Protein 5U9N (pdb70)

Organism: Cryptosporidium parvum (strain Iowa II) (NCBI:txid353152)

Solvent-accessible surface area: 14112 Å² total; per-residue (Å²): 107,122,67,80,54,19,40,67,7,0,45,106,0,0,68,58,0,56,152,49,73,16,20,122,41,10,38,88,27,40,61,130,23,131,89,64,68,98,97,43,32,95,120,21,141,115,59,8,132,70,43,17,5,0,50,42,0,45,116,38,7,115,68,92,181,120,53,0,127,37,0,107,46,0,44,116,0,0,69,28,7,0,44,8,12,37,116,35,28,79,99,78,54,76,48,98,98,37,52,49,7,0,94,85,1,32,72,78,0,46,97,10,14,126,162,21,48,0,64,120,28,78,78,125,115,133,69,4,62,98,23,0,37,115,0,0,60,43,0,60,143,37,76,27,96,66,9,40,91,31,83,80,144,41,77,57,44,66,68,79,64,41,104,120,14,77,118,64,26,133,76,56,18,6,0,73,19,0,42,54,22,8,115,116,80,103,107,62,0,118,39,0,105,45,0,43,107,1,0,63,27,7,0,62,23,25,42,70,67,34,70,83,86,97,55,58,49,47,60,13,0,62,44,0,42,81,84,0,42,75,31,10,123,169,21,69,0,64,133,35,42,79,136,78,120

Structure (mmCIF, N/CA/C/O backbone):
data_5U9N
#
_entry.id   5U9N
#
_cell.length_a   62.119
_cell.length_b   186.124
_cell.length_c   195.176
_cell.angle_alpha   90.000
_cell.angle_beta   90.000
_cell.angle_gamma   90.000
#
_symmetry.space_group_name_H-M   'F 2 2 2'
#
loop_
_entity.id
_entity.type
_entity.pdbx_description
1 polymer 'Bromo domain containing protein'
2 non-polymer Bromosporine
3 non-polymer 'SULFATE ION'
4 water water
#
loop_
_atom_site.group_PDB
_atom_site.id
_atom_site.type_symbol
_atom_site.label_atom_id
_atom_site.label_alt_id
_atom_site.label_comp_id
_atom_site.label_asym_id
_atom_site.label_entity_id
_atom_site.label_seq_id
_atom_site.pdbx_PDB_ins_code
_atom_site.Cartn_x
_atom_site.Cartn_y
_atom_site.Cartn_z
_atom_site.occupancy
_atom_site.B_iso_or_equiv
_atom_site.auth_seq_id
_atom_site.auth_comp_id
_atom_site.auth_asym_id
_atom_site.auth_atom_id
_atom_site.pdbx_PDB_model_num
ATOM 1 N N . GLU A 1 4 ? -16.175 234.990 210.491 1.00 94.06 303 GLU A N 1
ATOM 2 C CA . GLU A 1 4 ? -14.819 234.693 210.952 1.00 92.77 303 GLU A CA 1
ATOM 3 C C . GLU A 1 4 ? -14.329 235.750 211.965 1.00 99.64 303 GLU A C 1
ATOM 4 O O . GLU A 1 4 ? -13.806 235.381 213.023 1.00 99.89 303 GLU A O 1
ATOM 6 N N . ALA A 1 5 ? -14.483 237.068 211.625 1.00 97.34 304 ALA A N 1
ATOM 7 C CA . ALA A 1 5 ? -14.021 238.204 212.457 1.00 99.16 304 ALA A CA 1
ATOM 8 C C . ALA A 1 5 ? -12.501 238.089 212.771 1.00 100.99 304 ALA A C 1
ATOM 9 O O . ALA A 1 5 ? -12.060 238.464 213.864 1.00 102.54 304 ALA A O 1
ATOM 11 N N . ASP A 1 6 ? -11.712 237.577 211.788 1.00 93.80 305 ASP A N 1
ATOM 12 C CA . ASP A 1 6 ? -10.264 237.361 211.920 1.00 91.88 305 ASP A CA 1
ATOM 13 C C . ASP A 1 6 ? -9.493 238.315 210.996 1.00 92.64 305 ASP A C 1
ATOM 14 O O . ASP A 1 6 ? -8.598 239.027 211.464 1.00 94.24 305 ASP A O 1
ATOM 19 N N . TYR A 1 7 ? -9.799 238.274 209.667 1.00 83.97 306 TYR A N 1
ATOM 20 C CA . TYR A 1 7 ? -9.157 239.102 208.615 1.00 81.83 306 TYR A CA 1
ATOM 21 C C . TYR A 1 7 ? -7.833 238.459 208.094 1.00 77.97 306 TYR A C 1
ATOM 22 O O . TYR A 1 7 ? -7.496 238.644 206.923 1.00 77.09 306 TYR A O 1
ATOM 24 N N . ASP A 1 8 ? -7.103 237.701 208.940 1.00 68.49 307 ASP A N 1
ATOM 25 C CA . ASP A 1 8 ? -5.841 237.091 208.525 1.00 64.53 307 ASP A CA 1
ATOM 26 C C . ASP A 1 8 ? -6.086 235.733 207.855 1.00 58.36 307 ASP A C 1
ATOM 27 O O . ASP A 1 8 ? -6.699 234.846 208.461 1.00 55.71 307 ASP A O 1
ATOM 32 N N . TRP A 1 9 ? -5.611 235.574 206.599 1.00 49.43 308 TRP A N 1
ATOM 33 C CA . TRP A 1 9 ? -5.787 234.327 205.852 1.00 45.28 308 TRP A CA 1
ATOM 34 C C . TRP A 1 9 ? -4.892 233.208 206.408 1.00 46.53 308 TRP A C 1
ATOM 35 O O . TRP A 1 9 ? -5.228 232.047 206.260 1.00 46.01 308 TRP A O 1
ATOM 46 N N . ARG A 1 10 ? -3.746 233.556 207.008 1.00 42.32 309 ARG A N 1
ATOM 47 C CA . ARG A 1 10 ? -2.837 232.576 207.607 1.00 40.13 309 ARG A CA 1
ATOM 48 C C . ARG A 1 10 ? -3.459 231.931 208.849 1.00 43.22 309 ARG A C 1
ATOM 49 O O . ARG A 1 10 ? -3.255 230.748 209.077 1.00 41.83 309 ARG A O 1
ATOM 57 N N . ASN A 1 11 ? -4.192 232.710 209.664 1.00 42.63 310 ASN A N 1
ATOM 58 C CA . ASN A 1 11 ? -4.894 232.164 210.835 1.00 44.45 310 ASN A CA 1
ATOM 59 C C . ASN A 1 11 ? -6.050 231.271 210.381 1.00 47.31 310 ASN A C 1
ATOM 60 O O . ASN A 1 11 ? -6.334 230.260 211.024 1.00 45.84 310 ASN A O 1
ATOM 65 N N . GLU A 1 12 ? -6.676 231.608 209.232 1.00 45.02 311 GLU A N 1
ATOM 66 C CA . GLU A 1 12 ? -7.734 230.783 208.624 1.00 43.30 311 GLU A CA 1
ATOM 67 C C . GLU A 1 12 ? -7.129 229.431 208.161 1.00 45.91 311 GLU A C 1
ATOM 68 O O . GLU A 1 12 ? -7.771 228.386 208.308 1.00 45.35 311 GLU A O 1
ATOM 74 N N . CYS A 1 13 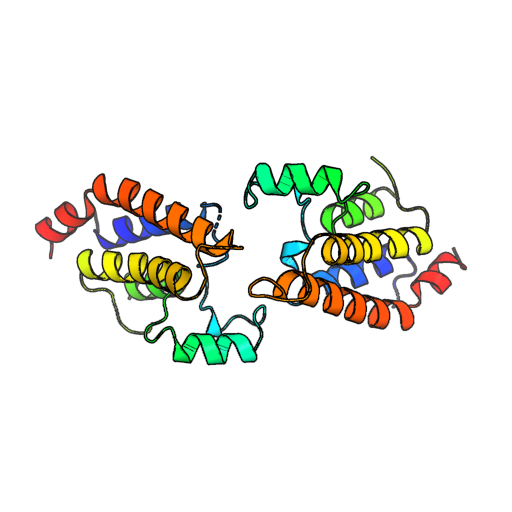? -5.857 229.451 207.701 1.00 41.31 312 CYS A N 1
ATOM 75 C CA . CYS A 1 13 ? -5.120 228.228 207.345 1.00 39.41 312 CYS A CA 1
ATOM 76 C C . CYS A 1 13 ? -4.799 227.424 208.602 1.00 43.77 312 CYS A C 1
ATOM 77 O O . CYS A 1 13 ? -4.915 226.202 208.599 1.00 42.86 312 CYS A O 1
ATOM 80 N N . LEU A 1 14 ? -4.349 228.103 209.660 1.00 41.98 313 LEU A N 1
ATOM 81 C CA . LEU A 1 14 ? -4.016 227.438 210.913 1.00 42.60 313 LEU A CA 1
ATOM 82 C C . LEU A 1 14 ? -5.271 226.823 211.565 1.00 46.57 313 LEU A C 1
ATOM 83 O O . LEU A 1 14 ? -5.208 225.709 212.098 1.00 45.23 313 LEU A O 1
ATOM 88 N N . ARG A 1 15 ? -6.401 227.544 211.522 1.00 45.57 314 ARG A N 1
ATOM 89 C CA . ARG A 1 15 ? -7.688 227.031 212.024 1.00 45.92 314 ARG A CA 1
ATOM 90 C C . ARG A 1 15 ? -8.004 225.683 211.359 1.00 47.87 314 ARG A C 1
ATOM 91 O O . ARG A 1 15 ? -8.314 224.717 212.053 1.00 49.66 314 ARG A O 1
ATOM 99 N N . ILE A 1 16 ? -7.912 225.623 210.019 1.00 40.51 315 ILE A N 1
ATOM 100 C CA . ILE A 1 16 ? -8.221 224.407 209.265 1.00 39.53 315 ILE A CA 1
ATOM 101 C C . ILE A 1 16 ? -7.198 223.295 209.576 1.00 42.50 315 ILE A C 1
ATOM 102 O O . ILE A 1 16 ? -7.589 222.146 209.756 1.00 41.35 315 ILE A O 1
ATOM 107 N N . LEU A 1 17 ? -5.916 223.641 209.658 1.00 40.69 316 LEU A N 1
ATOM 108 C CA . LEU A 1 17 ? -4.858 222.694 210.038 1.00 41.06 316 LEU A CA 1
ATOM 109 C C . LEU A 1 17 ? -5.161 222.073 211.410 1.00 46.61 316 LEU A C 1
ATOM 110 O O . LEU A 1 17 ? -5.051 220.859 211.575 1.00 46.91 316 LEU A O 1
ATOM 115 N N . ASN A 1 18 ? -5.571 222.906 212.380 1.00 43.87 317 ASN A N 1
ATOM 116 C CA . ASN A 1 18 ? -5.927 222.439 213.719 1.00 45.20 317 ASN A CA 1
ATOM 117 C C . ASN A 1 18 ? -7.158 221.526 213.704 1.00 48.49 317 ASN A C 1
ATOM 118 O O . ASN A 1 18 ? -7.276 220.671 214.576 1.00 50.63 317 ASN A O 1
ATOM 123 N N . LEU A 1 19 ? -8.085 221.723 212.756 1.00 43.01 318 LEU A N 1
ATOM 124 C CA . LEU A 1 19 ? -9.245 220.843 212.626 1.00 42.86 318 LEU A CA 1
ATOM 125 C C . LEU A 1 19 ? -8.837 219.479 212.010 1.00 44.70 318 LEU A C 1
ATOM 126 O O . LEU A 1 19 ? -9.391 218.467 212.397 1.00 45.93 318 LEU A O 1
ATOM 131 N N . LEU A 1 20 ? -7.844 219.441 211.107 1.00 40.37 319 LEU A N 1
ATOM 132 C CA . LEU A 1 20 ? -7.347 218.153 210.586 1.00 39.47 319 LEU A CA 1
ATOM 133 C C . LEU A 1 20 ? -6.589 217.359 211.644 1.00 45.50 319 LEU A C 1
ATOM 134 O O . LEU A 1 20 ? -6.439 216.147 211.492 1.00 45.83 319 LEU A O 1
ATOM 139 N N . ARG A 1 21 ? -6.049 218.037 212.682 1.00 44.43 320 ARG A N 1
ATOM 140 C CA . ARG A 1 21 ? -5.355 217.358 213.784 1.00 45.56 320 ARG A CA 1
ATOM 141 C C . ARG A 1 21 ? -6.338 216.572 214.661 1.00 52.07 320 ARG A C 1
ATOM 142 O O . ARG A 1 21 ? -5.919 215.676 215.372 1.00 52.86 320 ARG A O 1
ATOM 150 N N . LYS A 1 22 ? -7.630 216.892 214.605 1.00 50.15 321 LYS A N 1
ATOM 151 C CA . LYS A 1 22 ? -8.634 216.167 215.378 1.00 52.09 321 LYS A CA 1
ATOM 152 C C . LYS A 1 22 ? -9.170 214.936 214.615 1.00 54.76 321 LYS A C 1
ATOM 153 O O . LYS A 1 22 ? -9.994 214.217 215.163 1.00 56.85 321 LYS A O 1
ATOM 158 N N . GLU A 1 23 ? -8.675 214.659 213.388 1.00 49.32 322 GLU A N 1
ATOM 159 C CA . GLU A 1 23 ? -9.168 213.521 212.599 1.00 48.38 322 GLU A CA 1
ATOM 160 C C . GLU A 1 23 ? -8.516 212.221 213.036 1.00 53.92 322 GLU A C 1
ATOM 161 O O . GLU A 1 23 ? -7.510 212.236 213.738 1.00 54.56 322 GLU A O 1
ATOM 167 N N . GLN A 1 24 ? -9.107 211.088 212.623 1.00 50.37 323 GLN A N 1
ATOM 168 C CA . GLN A 1 24 ? -8.626 209.757 212.995 1.00 50.33 323 GLN A CA 1
ATOM 169 C C . GLN A 1 24 ? -7.220 209.489 212.440 1.00 48.54 323 GLN A C 1
ATOM 170 O O . GLN A 1 24 ? -6.974 209.686 211.250 1.00 45.49 323 GLN A O 1
ATOM 176 N N . ASN A 1 25 ? -6.311 209.007 213.322 1.00 43.50 324 ASN A N 1
ATOM 177 C CA . ASN A 1 25 ? -4.923 208.698 213.007 1.00 41.53 324 ASN A CA 1
ATOM 178 C C . ASN A 1 25 ? -4.195 209.959 212.476 1.00 43.07 324 ASN A C 1
ATOM 179 O O . ASN A 1 25 ? -3.280 209.857 211.645 1.00 40.45 324 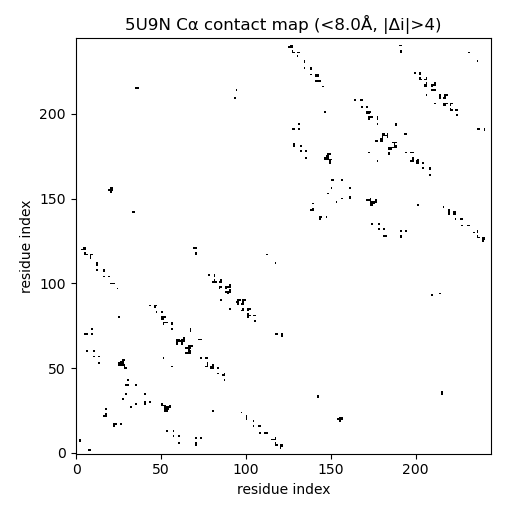ASN A O 1
ATOM 184 N N . SER A 1 26 ? -4.538 211.142 213.047 1.00 41.27 325 SER A N 1
ATOM 185 C CA . SER A 1 26 ? -3.891 212.411 212.684 1.00 41.03 325 SER A CA 1
ATOM 186 C C . SER A 1 26 ? -2.401 212.419 213.087 1.00 45.18 325 SER A C 1
ATOM 187 O O . SER A 1 26 ? -1.616 213.142 212.491 1.00 42.71 325 SER A O 1
ATOM 190 N N . PHE A 1 27 ? -2.028 211.625 214.109 1.00 45.25 326 PHE A N 1
ATOM 191 C CA . PHE A 1 27 ? -0.633 211.513 214.560 1.00 46.45 326 PHE A CA 1
ATOM 192 C C . PHE A 1 27 ? 0.299 211.111 213.391 1.00 48.19 326 PHE A C 1
ATOM 193 O O . PHE A 1 27 ? 1.478 211.461 213.408 1.00 49.08 326 PHE A O 1
ATOM 201 N N . LEU A 1 28 ? -0.233 210.386 212.379 1.00 41.57 327 LEU A N 1
ATOM 202 C CA . LEU A 1 28 ? 0.571 209.943 211.227 1.00 39.27 327 LEU A CA 1
ATOM 203 C C . LEU A 1 28 ? 1.227 211.106 210.504 1.00 41.95 327 LEU A C 1
ATOM 204 O O . LEU A 1 28 ? 2.378 211.006 210.095 1.00 42.37 327 LEU A O 1
ATOM 209 N N . PHE A 1 29 ? 0.505 212.218 210.373 1.00 38.98 328 PHE A N 1
ATOM 210 C CA . PHE A 1 29 ? 0.926 213.351 209.579 1.00 37.82 328 PHE A CA 1
ATOM 211 C C . PHE A 1 29 ? 1.431 214.532 210.401 1.00 44.53 328 PHE A C 1
ATOM 212 O O . PHE A 1 29 ? 1.654 215.611 209.828 1.00 46.27 328 PHE A O 1
ATOM 220 N N . GLU A 1 30 ? 1.643 214.352 211.712 1.00 42.07 329 GLU A N 1
ATOM 221 C CA . GLU A 1 30 ? 2.002 215.460 212.587 1.00 42.34 329 GLU A CA 1
ATOM 222 C C . GLU A 1 30 ? 3.466 215.850 212.446 1.00 46.07 329 GLU A C 1
ATOM 223 O O . GLU A 1 30 ? 3.764 217.021 212.215 1.00 46.03 329 GLU A O 1
ATOM 229 N N . ASN A 1 31 ? 4.370 214.895 212.582 1.00 43.78 330 ASN A N 1
ATOM 230 C CA . ASN A 1 31 ? 5.801 215.182 212.549 1.00 45.69 330 ASN A CA 1
ATOM 231 C C . ASN A 1 31 ? 6.456 214.502 211.356 1.00 50.52 330 ASN A C 1
ATOM 232 O O . ASN A 1 31 ? 5.880 213.567 210.796 1.00 49.39 330 ASN A O 1
ATOM 237 N N . PRO A 1 32 ? 7.681 214.935 210.961 1.00 48.45 331 PRO A N 1
ATOM 238 C CA . PRO A 1 32 ? 8.333 214.313 209.795 1.00 47.76 331 PRO A CA 1
ATOM 239 C C . PRO A 1 32 ? 8.582 212.818 209.963 1.00 52.92 331 PRO A C 1
ATOM 240 O O . PRO A 1 32 ? 9.133 212.387 210.976 1.00 56.04 331 PRO A O 1
ATOM 244 N N . VAL A 1 33 ? 8.198 212.031 208.940 1.00 48.25 332 VAL A N 1
ATOM 245 C CA . VAL A 1 33 ? 8.408 210.577 208.932 1.00 49.19 332 VAL A CA 1
ATOM 246 C C . VAL A 1 33 ? 9.909 210.231 208.930 1.00 51.79 332 VAL A C 1
ATOM 247 O O . VAL A 1 33 ? 10.295 209.233 209.534 1.00 52.48 332 VAL A O 1
ATOM 251 N N . LEU A 1 34 ? 10.744 211.042 208.245 1.00 47.73 333 LEU A N 1
ATOM 252 C CA . LEU A 1 34 ? 12.182 210.798 208.159 1.00 50.16 333 LEU A CA 1
ATOM 253 C C . LEU A 1 34 ? 12.917 211.106 209.500 1.00 58.37 333 LEU A C 1
ATOM 254 O O . LEU A 1 34 ? 14.034 210.633 209.682 1.00 61.10 333 LEU A O 1
ATOM 259 N N . GLU A 1 35 ? 12.290 211.877 210.427 1.00 55.98 334 GLU A N 1
ATOM 260 C CA . GLU A 1 35 ? 12.845 212.132 211.770 1.00 58.94 334 GLU A CA 1
ATOM 261 C C . GLU A 1 35 ? 12.287 211.118 212.794 1.00 65.89 334 GLU A C 1
ATOM 262 O O . GLU A 1 35 ? 12.665 211.166 213.957 1.00 66.70 334 GLU A O 1
ATOM 268 N N . SER A 1 36 ? 11.305 210.293 212.396 1.00 64.69 335 SER A N 1
ATOM 269 C CA . SER A 1 36 ? 10.608 209.410 213.331 1.00 66.28 335 SER A CA 1
ATOM 270 C C . SER A 1 36 ? 11.482 208.242 213.804 1.00 75.24 335 SER A C 1
ATOM 271 O O . SER A 1 36 ? 11.981 207.463 212.988 1.00 74.26 335 SER A O 1
ATOM 274 N N . ASN A 1 37 ? 11.581 208.074 215.135 1.00 76.95 336 ASN A N 1
ATOM 275 C CA . ASN A 1 37 ? 12.288 206.946 215.751 1.00 80.96 336 ASN A CA 1
ATOM 276 C C . ASN A 1 37 ? 11.356 205.711 215.791 1.00 86.98 336 ASN A C 1
ATOM 277 O O . ASN A 1 37 ? 11.820 204.597 216.051 1.00 88.56 336 ASN A O 1
ATOM 282 N N . ASP A 1 38 ? 10.032 205.921 215.559 1.00 83.41 337 ASP A N 1
ATOM 283 C CA . ASP A 1 38 ? 9.038 204.844 215.563 1.00 83.07 337 ASP A CA 1
ATOM 284 C C . ASP A 1 38 ? 9.248 203.911 214.364 1.00 85.70 337 ASP A C 1
ATOM 285 O O . ASP A 1 38 ? 9.266 202.689 214.538 1.00 88.18 337 ASP A O 1
ATOM 290 N N . LEU A 1 39 ? 9.491 204.479 213.176 1.00 78.03 338 LEU A N 1
ATOM 291 C CA . LEU A 1 39 ? 9.735 203.682 211.972 1.00 76.29 338 LEU A CA 1
ATOM 292 C C . LEU A 1 39 ? 11.172 203.134 211.976 1.00 81.95 338 LEU A C 1
ATOM 293 O O . LEU A 1 39 ? 12.036 203.671 212.679 1.00 83.34 338 LEU A O 1
ATOM 298 N N . THR A 1 40 ? 11.430 202.073 211.180 1.00 77.50 339 THR A N 1
ATOM 299 C CA . THR A 1 40 ? 12.782 201.503 211.060 1.00 78.53 339 THR A CA 1
ATOM 300 C C . THR A 1 40 ? 13.534 202.271 209.970 1.00 79.84 339 THR A C 1
ATOM 301 O O . THR A 1 40 ? 12.904 202.968 209.170 1.00 76.47 339 THR A O 1
ATOM 305 N N . GLU A 1 41 ? 14.875 202.163 209.944 1.00 77.92 340 GLU A N 1
ATOM 306 C CA . GLU A 1 41 ? 15.683 202.834 208.915 1.00 77.26 340 GLU A CA 1
ATOM 307 C C . GLU A 1 41 ? 15.402 202.223 207.533 1.00 79.47 340 GLU A C 1
ATOM 308 O O . GLU A 1 41 ? 15.365 202.956 206.550 1.00 77.76 340 GLU A O 1
ATOM 312 N N . GLU A 1 42 ? 15.159 200.884 207.470 1.00 75.96 341 GLU A N 1
ATOM 313 C CA . GLU A 1 42 ? 14.853 200.186 206.210 1.00 74.97 341 GLU A CA 1
ATOM 314 C C . GLU A 1 42 ? 13.673 200.873 205.493 1.00 75.48 341 GLU A C 1
ATOM 315 O O . GLU A 1 42 ? 13.793 201.246 204.322 1.00 74.92 341 GLU A O 1
ATOM 318 N N . THR A 1 43 ? 12.568 201.092 206.227 1.00 68.68 342 THR A N 1
ATOM 319 C CA . THR A 1 43 ? 11.368 201.736 205.697 1.00 65.52 342 THR A CA 1
ATOM 320 C C . THR A 1 43 ? 11.632 203.236 205.380 1.00 65.97 342 THR A C 1
ATOM 321 O O . THR A 1 43 ? 11.111 203.745 204.391 1.00 63.69 342 THR A O 1
ATOM 325 N N . LYS A 1 44 ? 12.428 203.932 206.221 1.00 61.66 343 LYS A N 1
ATOM 326 C CA . LYS A 1 44 ? 12.742 205.351 206.004 1.00 59.46 343 LYS A CA 1
ATOM 327 C C . LYS A 1 44 ? 13.682 205.541 204.798 1.00 61.85 343 LYS A C 1
ATOM 328 O O . LYS A 1 44 ? 13.642 206.589 204.163 1.00 60.72 343 LYS A O 1
ATOM 334 N N . ASN A 1 45 ? 14.510 204.542 204.483 1.00 59.21 344 ASN A N 1
ATOM 335 C CA . ASN A 1 45 ? 15.424 204.617 203.327 1.00 60.43 344 ASN A CA 1
ATOM 336 C C . ASN A 1 45 ? 14.648 204.398 202.012 1.00 61.69 344 ASN A C 1
ATOM 337 O O . ASN A 1 45 ? 14.983 205.001 200.991 1.00 59.15 344 ASN A O 1
ATOM 342 N N . ARG A 1 46 ? 13.612 203.529 202.040 1.00 58.34 345 ARG A N 1
ATOM 343 C CA . ARG A 1 46 ? 12.762 203.320 200.874 1.00 56.43 345 ARG A CA 1
ATOM 344 C C . ARG A 1 46 ? 11.909 204.574 200.658 1.00 53.79 345 ARG A C 1
ATOM 345 O O . ARG A 1 46 ? 11.669 204.949 199.518 1.00 52.92 345 ARG A O 1
ATOM 353 N N . TYR A 1 47 ? 11.522 205.257 201.754 1.00 46.94 346 TYR A N 1
ATOM 354 C CA . TYR A 1 47 ? 10.711 206.481 201.694 1.00 44.87 346 TYR A CA 1
ATOM 355 C C . TYR A 1 47 ? 11.409 207.595 200.909 1.00 49.42 346 TYR A C 1
ATOM 356 O O . TYR A 1 47 ? 10.752 208.288 200.148 1.00 48.10 346 TYR A O 1
ATOM 365 N N . LYS A 1 48 ? 12.713 207.789 201.111 1.00 47.79 347 LYS A N 1
ATOM 366 C CA . LYS A 1 48 ? 13.466 208.831 200.394 1.00 48.71 347 LYS A CA 1
ATOM 367 C C . LYS A 1 48 ? 13.489 208.539 198.892 1.00 53.94 347 LYS A C 1
ATOM 368 O O . LYS A 1 48 ? 13.490 209.467 198.082 1.00 53.79 347 LYS A O 1
ATOM 374 N N . GLU A 1 49 ? 13.544 207.245 198.525 1.00 52.03 348 GLU A N 1
ATOM 375 C CA . GLU A 1 49 ? 13.552 206.812 197.129 1.00 52.90 348 GLU A CA 1
ATOM 376 C C . GLU A 1 49 ? 12.161 207.023 196.485 1.00 55.01 348 GLU A C 1
ATOM 377 O O . GLU A 1 49 ? 12.066 207.491 195.355 1.00 55.68 348 GLU A O 1
ATOM 380 N N . VAL A 1 50 ? 11.094 206.710 197.224 1.00 49.97 349 VAL A N 1
ATOM 381 C CA . VAL A 1 50 ? 9.723 206.785 196.720 1.00 47.47 349 VAL A CA 1
ATOM 382 C C . VAL A 1 50 ? 9.193 208.230 196.765 1.00 47.44 349 VAL A C 1
ATOM 383 O O . VAL A 1 50 ? 8.572 208.673 195.805 1.00 45.24 349 VAL A O 1
ATOM 387 N N . ILE A 1 51 ? 9.442 208.963 197.865 1.00 42.81 350 ILE A N 1
ATOM 388 C CA . ILE A 1 51 ? 8.914 210.320 198.024 1.00 39.82 350 ILE A CA 1
ATOM 389 C C . ILE A 1 51 ? 10.034 211.397 197.911 1.00 45.68 350 ILE A C 1
ATOM 390 O O . ILE A 1 51 ? 10.834 211.544 198.826 1.00 46.81 350 ILE A O 1
ATOM 395 N N . PRO A 1 52 ? 9.994 212.252 196.863 1.00 42.97 351 PRO A N 1
ATOM 396 C CA . PRO A 1 52 ? 11.032 213.287 196.720 1.00 44.08 351 PRO A CA 1
ATOM 397 C C . PRO A 1 52 ? 10.818 214.521 197.621 1.00 47.30 351 PRO A C 1
ATOM 398 O O . PRO A 1 52 ? 11.797 215.194 197.952 1.00 48.21 351 PRO A O 1
ATOM 402 N N . GLU A 1 53 ? 9.547 214.857 197.971 1.00 41.33 352 GLU A N 1
ATOM 403 C CA . GLU A 1 53 ? 9.249 216.025 198.810 1.00 39.05 352 GLU A CA 1
ATOM 404 C C . GLU A 1 53 ? 8.370 215.630 200.010 1.00 40.48 352 GLU A C 1
ATOM 405 O O . GLU A 1 53 ? 7.155 215.631 199.911 1.00 37.05 352 GLU A O 1
ATOM 411 N N . ALA A 1 54 ? 8.985 215.352 201.150 1.00 40.62 353 ALA A N 1
ATOM 412 C CA . ALA A 1 54 ? 8.222 215.030 202.362 1.00 40.96 353 ALA A CA 1
ATOM 413 C C . ALA A 1 54 ? 7.605 216.293 202.975 1.00 48.46 353 ALA A C 1
ATOM 414 O O . ALA A 1 54 ? 8.097 217.392 202.739 1.00 50.67 353 ALA A O 1
ATOM 416 N N . CYS A 1 55 ? 6.507 216.138 203.728 1.00 44.77 354 CYS A N 1
ATOM 417 C CA . CYS A 1 55 ? 5.871 217.266 204.403 1.00 44.98 354 CYS A CA 1
ATOM 418 C C . CYS A 1 55 ? 5.033 216.785 205.611 1.00 46.10 354 CYS A C 1
ATOM 419 O O . CYS A 1 55 ? 4.748 215.587 205.736 1.00 44.93 354 CYS A O 1
ATOM 422 N N . ASP A 1 56 ? 4.624 217.728 206.495 1.00 41.36 355 ASP A N 1
ATOM 423 C CA . ASP A 1 56 ? 3.823 217.387 207.688 1.00 40.59 355 ASP A CA 1
ATOM 424 C C . ASP A 1 56 ? 3.256 218.644 208.334 1.00 41.85 355 ASP A C 1
ATOM 425 O O . ASP A 1 56 ? 3.638 219.747 207.966 1.00 40.69 355 ASP A O 1
ATOM 430 N N . TYR A 1 57 ? 2.323 218.468 209.279 1.00 38.22 356 TYR A N 1
ATOM 431 C CA . TYR A 1 57 ? 1.571 219.574 209.886 1.00 37.89 356 TYR A CA 1
ATOM 432 C C . TYR A 1 57 ? 2.441 220.523 210.655 1.00 43.08 356 TYR A C 1
ATOM 433 O O . TYR A 1 57 ? 2.238 221.729 210.557 1.00 43.75 356 TYR A O 1
ATOM 442 N N . ILE A 1 58 ? 3.352 220.013 211.477 1.00 42.25 357 ILE A N 1
ATOM 443 C CA . ILE A 1 58 ? 4.197 220.895 212.297 1.00 44.05 357 ILE A CA 1
ATOM 444 C C . ILE A 1 58 ? 5.115 221.730 211.380 1.00 45.18 357 ILE A C 1
ATOM 445 O O . ILE A 1 58 ? 5.332 222.909 211.660 1.00 45.34 357 ILE A O 1
ATOM 450 N N . THR A 1 59 ? 5.574 221.143 210.244 1.00 40.51 358 THR A N 1
ATOM 451 C CA . THR A 1 59 ? 6.418 221.854 209.263 1.00 40.54 358 THR A CA 1
ATOM 452 C C . THR A 1 59 ? 5.596 222.954 208.552 1.00 43.56 358 THR A C 1
ATOM 453 O O . THR A 1 59 ? 6.105 224.035 208.337 1.00 44.58 358 THR A O 1
ATOM 457 N N . ILE A 1 60 ? 4.338 222.677 208.218 1.00 39.08 359 ILE A N 1
ATOM 458 C CA . ILE A 1 60 ? 3.459 223.675 207.593 1.00 38.52 359 ILE A CA 1
ATOM 459 C C . ILE A 1 60 ? 3.154 224.789 208.603 1.00 43.55 359 ILE A C 1
ATOM 460 O O . ILE A 1 60 ? 3.219 225.968 208.243 1.00 43.29 359 ILE A O 1
ATOM 465 N N . GLU A 1 61 ? 2.764 224.409 209.853 1.00 41.71 360 GLU A N 1
ATOM 466 C CA . GLU A 1 61 ? 2.480 225.376 210.937 1.00 43.70 360 GLU A CA 1
ATOM 467 C C . GLU A 1 61 ? 3.645 226.335 211.143 1.00 49.74 360 GLU A C 1
ATOM 468 O O . GLU A 1 61 ? 3.429 227.532 211.256 1.00 51.36 360 GLU A O 1
ATOM 474 N N . LYS A 1 62 ? 4.871 225.808 211.223 1.00 47.71 361 LYS A N 1
ATOM 475 C CA . LYS A 1 62 ? 6.064 226.640 211.387 1.00 50.45 361 LYS A CA 1
ATOM 476 C C . LYS A 1 62 ? 6.310 227.538 210.146 1.00 53.70 361 LYS A C 1
ATOM 477 O O . LYS A 1 62 ? 6.795 228.653 210.303 1.00 55.13 361 LYS A O 1
ATOM 482 N N . ARG A 1 63 ? 5.967 227.060 208.924 1.00 48.98 362 ARG A N 1
ATOM 483 C CA . ARG A 1 63 ? 6.090 227.882 207.708 1.00 48.67 362 ARG A CA 1
ATOM 484 C C . ARG A 1 63 ? 5.039 229.038 207.682 1.00 54.35 362 ARG A C 1
ATOM 485 O O . ARG A 1 63 ? 5.311 230.088 207.094 1.00 55.14 362 ARG A O 1
ATOM 493 N N . LEU A 1 64 ? 3.835 228.830 208.282 1.00 50.76 363 LEU A N 1
ATOM 494 C CA . LEU A 1 64 ? 2.803 229.888 208.347 1.00 51.56 363 LEU A CA 1
ATOM 495 C C . LEU A 1 64 ? 3.192 230.994 209.316 1.00 60.08 363 LEU A C 1
ATOM 496 O O . LEU A 1 64 ? 2.789 232.133 209.123 1.00 59.82 363 LEU A O 1
ATOM 501 N N . ASN A 1 65 ? 3.863 230.644 210.421 1.00 62.50 364 ASN A N 1
ATOM 502 C CA . ASN A 1 65 ? 4.228 231.627 211.449 1.00 67.17 364 ASN A CA 1
ATOM 503 C C . ASN A 1 65 ? 5.406 232.534 211.012 1.00 76.61 364 ASN A C 1
ATOM 504 O O . ASN A 1 65 ? 5.634 233.561 211.659 1.00 79.63 364 ASN A O 1
ATOM 509 N N . ASN A 1 66 ? 6.153 232.167 209.934 1.00 74.15 365 ASN A N 1
ATOM 510 C CA . ASN A 1 66 ? 7.268 233.008 209.432 1.00 77.29 365 ASN A CA 1
ATOM 511 C C . ASN A 1 66 ? 6.741 234.384 208.922 1.00 83.23 365 ASN A C 1
ATOM 512 O O . ASN A 1 66 ? 7.422 235.402 209.100 1.00 85.69 365 ASN A O 1
ATOM 517 N N . LYS A 1 67 ? 5.517 234.401 208.306 1.00 78.01 366 LYS A N 1
ATOM 518 C CA . LYS A 1 67 ? 4.862 235.620 207.789 1.00 108.15 366 LYS A CA 1
ATOM 519 C C . LYS A 1 67 ? 5.820 236.454 206.921 1.00 143.37 366 LYS A C 1
ATOM 520 O O . LYS A 1 67 ? 5.380 237.155 206.011 1.00 104.09 366 LYS A O 1
ATOM 522 N N . ASN A 1 90 ? 14.737 228.488 206.661 1.00 90.80 389 ASN A N 1
ATOM 523 C CA . ASN A 1 90 ? 13.367 228.689 207.131 1.00 88.27 389 ASN A CA 1
ATOM 524 C C . ASN A 1 90 ? 12.501 229.342 206.019 1.00 89.29 389 ASN A C 1
ATOM 525 O O . ASN A 1 90 ? 12.569 230.559 205.806 1.00 90.33 389 ASN A O 1
ATOM 530 N N . GLN A 1 91 ? 11.678 228.517 205.329 1.00 81.05 390 GLN A N 1
ATOM 531 C CA . GLN A 1 91 ? 10.817 228.978 204.231 1.00 78.19 390 GLN A CA 1
ATOM 532 C C . GLN A 1 91 ? 9.486 229.533 204.779 1.00 77.14 390 GLN A C 1
ATOM 533 O O . GLN A 1 91 ? 9.161 229.308 205.945 1.00 76.98 390 GLN A O 1
ATOM 539 N N . THR A 1 92 ? 8.734 230.271 203.945 1.00 69.87 391 THR A N 1
ATOM 540 C CA . THR A 1 92 ? 7.448 230.853 204.355 1.00 67.25 391 THR A CA 1
ATOM 541 C C . THR A 1 92 ? 6.395 230.617 203.272 1.00 62.57 391 THR A C 1
ATOM 542 O O . THR A 1 92 ? 6.712 230.658 202.082 1.00 62.94 391 THR A O 1
ATOM 546 N N . ILE A 1 93 ? 5.145 230.371 203.691 1.00 51.80 392 ILE A N 1
ATOM 547 C CA . ILE A 1 93 ? 4.023 230.141 202.775 1.00 47.18 392 ILE A CA 1
ATOM 548 C C . ILE A 1 93 ? 3.513 231.516 202.263 1.00 49.59 392 ILE A C 1
ATOM 549 O O . ILE A 1 93 ? 2.969 232.299 203.043 1.00 49.14 392 ILE A O 1
ATOM 554 N N . GLU A 1 94 ? 3.695 231.793 200.943 1.00 44.04 393 GLU A N 1
ATOM 555 C CA . GLU A 1 94 ? 3.372 233.092 200.352 1.00 43.83 393 GLU A CA 1
ATOM 556 C C . GLU A 1 94 ? 1.889 233.296 200.148 1.00 43.91 393 GLU A C 1
ATOM 557 O O . GLU A 1 94 ? 1.473 234.438 200.021 1.00 42.59 393 GLU A O 1
ATOM 563 N N . ASN A 1 95 ? 1.086 232.213 200.033 1.00 39.71 394 ASN A N 1
ATOM 564 C CA . ASN A 1 95 ? -0.344 232.390 199.741 1.00 39.61 394 ASN A CA 1
ATOM 565 C C . ASN A 1 95 ? -1.169 231.134 200.081 1.00 42.60 394 ASN A C 1
ATOM 566 O O . ASN A 1 95 ? -0.605 230.080 200.346 1.00 43.08 394 ASN A O 1
ATOM 571 N N . PRO A 1 96 ? -2.520 231.220 200.030 1.00 39.05 395 PRO A N 1
ATOM 572 C CA . PRO A 1 96 ? -3.338 230.031 200.317 1.00 37.27 395 PRO A CA 1
ATOM 573 C C . PRO A 1 96 ? -3.142 228.905 199.292 1.00 38.99 395 PRO A C 1
ATOM 574 O O . PRO A 1 96 ? -3.405 227.753 199.592 1.00 37.52 395 PRO A O 1
ATOM 578 N N . HIS A 1 97 ? -2.655 229.240 198.103 1.00 37.54 396 HIS A N 1
ATOM 579 C CA . HIS A 1 97 ? -2.446 228.270 197.023 1.00 36.54 396 HIS A CA 1
ATOM 580 C C . HIS A 1 97 ? -1.270 227.360 197.378 1.00 38.25 396 HIS A C 1
ATOM 581 O O . HIS A 1 97 ? -1.353 226.158 197.174 1.00 36.28 396 HIS A O 1
ATOM 588 N N . GLU A 1 98 ? -0.194 227.925 197.948 1.00 36.08 397 GLU A N 1
ATOM 589 C CA . GLU A 1 98 ? 0.928 227.109 198.415 1.00 35.96 397 GLU A CA 1
ATOM 590 C C . GLU A 1 98 ? 0.507 226.276 199.658 1.00 38.19 397 GLU A C 1
ATOM 591 O O . GLU A 1 98 ? 0.914 225.127 199.783 1.00 35.36 397 GLU A O 1
ATOM 597 N N . PHE A 1 99 ? -0.284 226.862 200.578 1.00 34.74 398 PHE A N 1
ATOM 598 C CA . PHE A 1 99 ? -0.750 226.115 201.737 1.00 33.95 398 PHE A CA 1
ATOM 599 C C . PHE A 1 99 ? -1.555 224.905 201.273 1.00 38.66 398 PHE A C 1
ATOM 600 O O . PHE A 1 99 ? -1.345 223.794 201.786 1.00 39.41 398 PHE A O 1
ATOM 608 N N . GLU A 1 100 ? -2.477 225.109 200.304 1.00 33.28 399 GLU A N 1
ATOM 609 C CA . GLU A 1 100 ? -3.282 224.006 199.764 1.00 31.27 399 GLU A CA 1
ATOM 610 C C . GLU A 1 100 ? -2.374 222.893 199.203 1.00 35.36 399 GLU A C 1
ATOM 611 O O . GLU A 1 100 ? -2.582 221.713 199.486 1.00 33.37 399 GLU A O 1
ATOM 617 N N . ARG A 1 101 ? -1.392 223.271 198.395 1.00 33.08 400 ARG A N 1
ATOM 618 C CA . ARG A 1 101 ? -0.434 222.317 197.834 1.00 31.67 400 ARG A CA 1
ATOM 619 C C . ARG A 1 101 ? 0.267 221.479 198.928 1.00 34.27 400 ARG A C 1
ATOM 620 O O . ARG A 1 101 ? 0.370 220.259 198.805 1.00 32.70 400 ARG A O 1
ATOM 628 N N . LEU A 1 102 ? 0.773 222.145 199.968 1.00 31.83 401 LEU A N 1
ATOM 629 C CA . LEU A 1 102 ? 1.562 221.494 200.999 1.00 31.46 401 LEU A CA 1
ATOM 630 C C . LEU A 1 102 ? 0.711 220.525 201.813 1.00 33.65 401 LEU A C 1
ATOM 631 O O . LEU A 1 102 ? 1.150 219.415 202.091 1.00 31.21 401 LEU A O 1
ATOM 636 N N . VAL A 1 103 ? -0.501 220.919 202.173 1.00 32.84 402 VAL A N 1
ATOM 637 C CA . VAL A 1 103 ? -1.388 220.025 202.926 1.00 32.14 402 VAL A CA 1
ATOM 638 C C . VAL A 1 103 ? -1.736 218.790 202.075 1.00 35.43 402 VAL A C 1
ATOM 639 O O . VAL A 1 103 ? -1.659 217.674 202.579 1.00 36.08 402 VAL A O 1
ATOM 643 N N . LYS A 1 104 ? -2.088 218.983 200.797 1.00 30.15 403 LYS A N 1
ATOM 644 C CA . LYS A 1 104 ? -2.449 217.870 199.926 1.00 28.44 403 LYS A CA 1
ATOM 645 C C . LYS A 1 104 ? -1.249 216.990 199.605 1.00 32.90 403 LY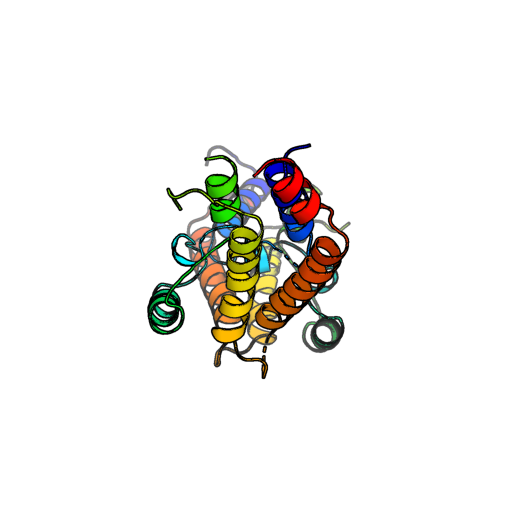S A C 1
ATOM 646 O O . LYS A 1 104 ? -1.421 215.790 199.407 1.00 33.62 403 LYS A O 1
ATOM 652 N N . LEU A 1 105 ? -0.040 217.564 199.611 1.00 30.06 404 LEU A N 1
ATOM 653 C CA . LEU A 1 105 ? 1.220 216.816 199.423 1.00 30.62 404 LEU A CA 1
ATOM 654 C C . LEU A 1 105 ? 1.400 215.738 200.520 1.00 34.24 404 LEU A C 1
ATOM 655 O O . LEU A 1 105 ? 1.907 214.660 200.239 1.00 34.56 404 LEU A O 1
ATOM 660 N N . ILE A 1 106 ? 1.000 216.054 201.758 1.00 31.92 405 ILE A N 1
ATOM 661 C CA . ILE A 1 106 ? 1.046 215.144 202.912 1.00 31.14 405 ILE A CA 1
ATOM 662 C C . ILE A 1 106 ? 0.213 213.896 202.619 1.00 34.72 405 ILE A C 1
ATOM 663 O O . ILE A 1 106 ? 0.645 212.794 202.896 1.00 37.05 405 ILE A O 1
ATOM 668 N N . PHE A 1 107 ? -1.001 214.079 202.133 1.00 30.54 406 PHE A N 1
ATOM 669 C CA . PHE A 1 107 ? -1.919 212.966 201.881 1.00 28.23 406 PHE A CA 1
ATOM 670 C C . PHE A 1 107 ? -1.571 212.180 200.600 1.00 33.37 406 PHE A C 1
ATOM 671 O O . PHE A 1 107 ? -1.755 210.970 200.607 1.00 36.09 406 PHE A O 1
ATOM 679 N N . SER A 1 108 ? -1.025 212.824 199.537 1.00 28.56 407 SER A N 1
ATOM 680 C CA . SER A 1 108 ? -0.659 212.105 198.324 1.00 28.70 407 SER A CA 1
ATOM 681 C C . SER A 1 108 ? 0.616 211.318 198.517 1.00 35.85 407 SER A C 1
ATOM 682 O O . SER A 1 108 ? 0.774 210.263 197.899 1.00 37.55 407 SER A O 1
ATOM 685 N N . ASN A 1 109 ? 1.549 211.818 199.345 1.00 31.77 408 ASN A N 1
ATOM 686 C CA . ASN A 1 109 ? 2.783 211.066 199.630 1.00 32.75 408 ASN A CA 1
ATOM 687 C C . ASN A 1 109 ? 2.427 209.788 200.396 1.00 34.99 408 ASN A C 1
ATOM 688 O O . ASN A 1 109 ? 2.930 208.710 200.089 1.00 34.66 408 ASN A O 1
ATOM 693 N N . CYS A 1 110 ? 1.520 209.911 201.346 1.00 30.23 409 CYS A N 1
ATOM 694 C CA . CYS A 1 110 ? 1.064 208.784 202.132 1.00 30.79 409 CYS A CA 1
ATOM 695 C C . CYS A 1 110 ? 0.320 207.778 201.253 1.00 35.68 409 CYS A C 1
ATOM 696 O O . CYS A 1 110 ? 0.485 206.583 201.428 1.00 36.60 409 CYS A O 1
ATOM 699 N N . MET A 1 111 ? -0.464 208.253 200.311 1.00 32.85 410 MET A N 1
ATOM 700 C CA . MET A 1 111 ? -1.223 207.372 199.429 1.00 32.18 410 MET A CA 1
ATOM 701 C C . MET A 1 111 ? -0.345 206.786 198.309 1.00 36.12 410 MET A C 1
ATOM 702 O O . MET A 1 111 ? -0.699 205.743 197.776 1.00 38.38 410 MET A O 1
ATOM 707 N N . ILE A 1 112 ? 0.818 207.391 197.998 1.00 31.56 411 ILE A N 1
ATOM 708 C CA . ILE A 1 112 ? 1.773 206.786 197.029 1.00 31.50 411 ILE A CA 1
ATOM 709 C C . ILE A 1 112 ? 2.637 205.720 197.737 1.00 36.77 411 ILE A C 1
ATOM 710 O O . ILE A 1 112 ? 2.957 204.693 197.135 1.00 39.16 411 ILE A O 1
ATOM 715 N N . PHE A 1 113 ? 3.056 205.987 198.984 1.00 32.62 412 PHE A N 1
ATOM 716 C CA . PHE A 1 113 ? 3.970 205.114 199.705 1.00 33.71 412 PHE A CA 1
ATOM 717 C C . PHE A 1 113 ? 3.279 203.880 200.306 1.00 40.87 412 PHE A C 1
ATOM 718 O O . PHE A 1 113 ? 3.921 202.830 200.423 1.00 42.27 412 PHE A O 1
ATOM 726 N N . ASN A 1 114 ? 2.020 203.999 200.746 1.00 37.04 413 ASN A N 1
ATOM 727 C CA . ASN A 1 114 ? 1.370 202.888 201.459 1.00 37.67 413 ASN A CA 1
ATOM 728 C C . ASN A 1 114 ? 0.325 202.235 200.590 1.00 44.07 413 ASN A C 1
ATOM 729 O O . ASN A 1 114 ? -0.273 202.901 199.742 1.00 43.38 413 ASN A O 1
ATOM 734 N N . PRO A 1 115 ? 0.116 200.900 200.749 1.00 44.41 414 PRO A N 1
ATOM 735 C CA . PRO A 1 115 ? -0.839 200.198 199.877 1.00 44.06 414 PRO A CA 1
ATOM 736 C C . PRO A 1 115 ? -2.283 200.399 200.325 1.00 45.77 414 PRO A C 1
ATOM 737 O O . PRO A 1 115 ? -2.541 200.639 201.506 1.00 45.17 414 PRO A O 1
ATOM 741 N 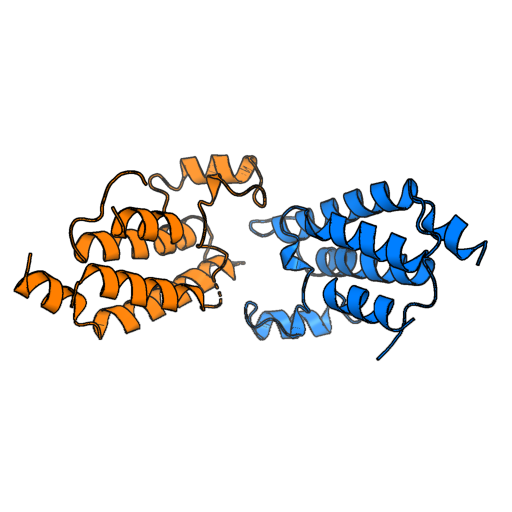N . ASN A 1 116 ? -3.228 200.261 199.388 1.00 41.87 415 ASN A N 1
ATOM 742 C CA . ASN A 1 116 ? -4.651 200.448 199.672 1.00 42.03 415 ASN A CA 1
ATOM 743 C C . ASN A 1 116 ? -5.327 199.092 199.882 1.00 49.00 415 ASN A C 1
ATOM 744 O O . ASN A 1 116 ? -6.553 199.016 199.952 1.00 50.46 415 ASN A O 1
ATOM 749 N N . SER A 1 117 ? -4.525 198.040 200.069 1.00 47.07 416 SER A N 1
ATOM 750 C CA . SER A 1 117 ? -5.014 196.688 200.329 1.00 49.79 416 SER A CA 1
ATOM 751 C C . SER A 1 117 ? -4.123 196.015 201.371 1.00 52.46 416 SER A C 1
ATOM 752 O O . SER A 1 117 ? -2.962 196.383 201.535 1.00 51.04 416 SER A O 1
ATOM 755 N N . GLY A 1 118 ? -4.668 195.041 202.057 1.00 51.48 417 GLY A N 1
ATOM 756 C CA . GLY A 1 118 ? -3.921 194.287 203.054 1.00 52.86 417 GLY A CA 1
ATOM 757 C C . GLY A 1 118 ? -4.190 194.719 204.480 1.00 57.01 417 GLY A C 1
ATOM 758 O O . GLY A 1 118 ? -5.149 195.443 204.754 1.00 55.58 417 GLY A O 1
ATOM 759 N N . GLU A 1 119 ? -3.358 194.245 205.397 1.00 56.32 418 GLU A N 1
ATOM 760 C CA . GLU A 1 119 ? -3.544 194.478 206.827 1.00 57.33 418 GLU A CA 1
ATOM 761 C C . GLU A 1 119 ? -3.249 195.929 207.212 1.00 59.61 418 GLU A C 1
ATOM 762 O O . GLU A 1 119 ? -3.951 196.470 208.060 1.00 59.25 418 GLU A O 1
ATOM 764 N N . CYS A 1 120 ? -2.245 196.575 206.588 1.00 55.26 419 CYS A N 1
ATOM 765 C CA . CYS A 1 120 ? -1.916 197.941 206.979 1.00 55.13 419 CYS A CA 1
ATOM 766 C C . CYS A 1 120 ? -2.474 198.968 205.927 1.00 54.19 419 CYS A C 1
ATOM 767 O O . CYS A 1 120 ? -1.915 200.050 205.770 1.00 53.12 419 CYS A O 1
ATOM 770 N N . LYS A 1 121 ? -3.665 198.676 205.338 1.00 47.52 420 LYS A N 1
ATOM 771 C CA . LYS A 1 121 ? -4.328 199.614 204.416 1.00 45.47 420 LYS A CA 1
ATOM 772 C C . LYS A 1 121 ? -4.972 200.806 205.177 1.00 45.32 420 LYS A C 1
ATOM 773 O O . LYS A 1 121 ? -5.405 201.760 204.549 1.00 42.42 420 LYS A O 1
ATOM 779 N N . TRP A 1 122 ? -5.084 200.714 206.515 1.00 42.63 421 TRP A N 1
ATOM 780 C CA . TRP A 1 122 ? -5.654 201.791 207.335 1.00 41.00 421 TRP A CA 1
ATOM 781 C C . TRP A 1 122 ? -4.800 203.094 207.274 1.00 42.67 421 TRP A C 1
ATOM 782 O O . TRP A 1 122 ? -5.343 204.173 207.494 1.00 42.80 421 TRP A O 1
ATOM 793 N N . ILE A 1 123 ? -3.489 202.996 206.925 1.00 37.72 422 ILE A N 1
ATOM 794 C CA . ILE A 1 123 ? -2.629 204.179 206.787 1.00 35.56 422 ILE A CA 1
ATOM 795 C C . ILE A 1 123 ? -3.082 204.970 205.580 1.00 37.63 422 ILE A C 1
ATOM 796 O O . ILE A 1 123 ? -3.398 206.141 205.710 1.00 38.68 422 ILE A O 1
ATOM 801 N N . TYR A 1 124 ? -3.181 204.312 204.414 1.00 33.31 423 TYR A N 1
ATOM 802 C CA . TYR A 1 124 ? -3.678 204.920 203.171 1.00 30.64 423 TYR A CA 1
ATOM 803 C C . TYR A 1 124 ? -5.084 205.498 203.371 1.00 36.89 423 TYR A C 1
ATOM 804 O O . TYR A 1 124 ? -5.364 206.595 202.904 1.00 36.81 423 TYR A O 1
ATOM 813 N N . ASP A 1 125 ? -5.985 204.717 203.982 1.00 35.79 424 ASP A N 1
ATOM 814 C CA . ASP A 1 125 ? -7.383 205.130 204.209 1.00 36.46 424 ASP A CA 1
ATOM 815 C C . ASP A 1 125 ? -7.477 206.338 205.122 1.00 39.70 424 ASP A C 1
ATOM 816 O O . ASP A 1 125 ? -8.408 207.116 204.989 1.00 38.47 424 ASP A O 1
ATOM 821 N N . SER A 1 126 ? -6.553 206.469 206.083 1.00 38.38 425 SER A N 1
ATOM 822 C CA . SER A 1 126 ? -6.536 207.624 206.997 1.00 37.44 425 SER A CA 1
ATOM 823 C C . SER A 1 126 ? -6.177 208.898 206.223 1.00 38.69 425 SER A C 1
ATOM 824 O O . SER A 1 126 ? -6.778 209.938 206.472 1.00 37.29 425 SER A O 1
ATOM 827 N N . ALA A 1 127 ? -5.176 208.809 205.294 1.00 34.43 426 ALA A N 1
ATOM 828 C CA . ALA A 1 127 ? -4.768 209.933 204.416 1.00 33.00 426 ALA A CA 1
ATOM 829 C C . ALA A 1 127 ? -5.911 210.348 203.532 1.00 37.59 426 ALA A C 1
ATOM 830 O O . ALA A 1 127 ? -6.119 211.544 203.307 1.00 37.80 426 ALA A O 1
ATOM 832 N N . LYS A 1 128 ? -6.627 209.352 202.976 1.00 33.28 427 LYS A N 1
ATOM 833 C CA . LYS A 1 128 ? -7.760 209.590 202.096 1.00 32.97 427 LYS A CA 1
ATOM 834 C C . LYS A 1 128 ? -8.891 210.359 202.815 1.00 37.49 427 LYS A C 1
ATOM 835 O O . LYS A 1 128 ? -9.514 211.209 202.200 1.00 38.02 427 LYS A O 1
ATOM 841 N N . GLN A 1 129 ? -9.147 210.063 204.089 1.00 34.83 428 GLN A N 1
ATOM 842 C CA . GLN A 1 129 ? -10.248 210.696 204.833 1.00 36.68 428 GLN A CA 1
ATOM 843 C C . GLN A 1 129 ? -9.871 212.084 205.312 1.00 40.14 428 GLN A C 1
ATOM 844 O O . GLN A 1 129 ? -10.743 212.933 205.423 1.00 43.35 428 GLN A O 1
ATOM 850 N N . SER A 1 130 ? -8.603 212.319 205.627 1.00 34.63 429 SER A N 1
ATOM 851 C CA . SER A 1 130 ? -8.161 213.663 206.015 1.00 32.54 429 SER A CA 1
ATOM 852 C C . SER A 1 130 ? -8.135 214.576 204.788 1.00 34.58 429 SER A C 1
ATOM 853 O O . SER A 1 130 ? -8.431 215.755 204.914 1.00 35.66 429 SER A O 1
ATOM 856 N N . LEU A 1 131 ? -7.808 214.031 203.605 1.00 30.01 430 LEU A N 1
ATOM 857 C CA . LEU A 1 131 ? -7.880 214.775 202.350 1.00 29.96 430 LEU A CA 1
ATOM 858 C C . LEU A 1 131 ? -9.337 215.149 202.051 1.00 36.43 430 LEU A C 1
ATOM 859 O O . LEU A 1 131 ? -9.610 216.251 201.586 1.00 36.64 430 LEU A O 1
ATOM 864 N N . ASN A 1 132 ? -10.259 214.221 202.293 1.00 34.94 431 ASN A N 1
ATOM 865 C CA . ASN A 1 132 ? -11.677 214.469 202.086 1.00 35.67 431 ASN A CA 1
ATOM 866 C C . ASN A 1 132 ? -12.180 215.521 203.086 1.00 38.36 431 ASN A C 1
ATOM 867 O O . ASN A 1 132 ? -12.898 216.432 202.699 1.00 38.47 431 ASN A O 1
ATOM 872 N N . LYS A 1 133 ? -11.769 215.415 204.358 1.00 34.93 432 LYS A N 1
ATOM 873 C CA . LYS A 1 133 ? -12.103 216.415 205.371 1.00 34.28 432 LYS A CA 1
ATOM 874 C C . LYS A 1 133 ? -11.485 217.769 204.992 1.00 37.01 432 LYS A C 1
ATOM 875 O O . LYS A 1 133 ? -12.131 218.788 205.152 1.00 36.60 432 LYS A O 1
ATOM 881 N N . PHE A 1 134 ? -10.231 217.783 204.510 1.00 3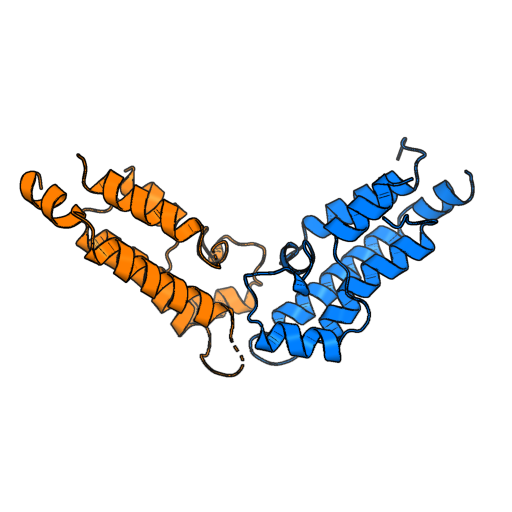4.86 433 PHE A N 1
ATOM 882 C CA . PHE A 1 134 ? -9.584 219.034 204.111 1.00 33.86 433 PHE A CA 1
ATOM 883 C C . PHE A 1 134 ? -10.359 219.720 202.985 1.00 39.76 433 PHE A C 1
ATOM 884 O O . PHE A 1 134 ? -10.570 220.935 203.042 1.00 40.77 433 PHE A O 1
ATOM 892 N N . ASN A 1 135 ? -10.752 218.961 201.953 1.00 36.56 434 ASN A N 1
ATOM 893 C CA . ASN A 1 135 ? -11.491 219.528 200.821 1.00 37.18 434 ASN A CA 1
ATOM 894 C C . ASN A 1 135 ? -12.780 220.150 201.250 1.00 42.12 434 ASN A C 1
ATOM 895 O O . ASN A 1 135 ? -13.148 221.187 200.726 1.00 43.30 434 ASN A O 1
ATOM 900 N N . ASN A 1 136 ? -13.481 219.526 202.182 1.00 39.49 435 ASN A N 1
ATOM 901 C CA . ASN A 1 136 ? -14.751 220.048 202.660 1.00 39.92 435 ASN A CA 1
ATOM 902 C C . ASN A 1 136 ? -14.564 221.345 203.471 1.00 42.02 435 ASN A C 1
ATOM 903 O O . ASN A 1 136 ? -15.382 222.252 203.348 1.00 43.30 435 ASN A O 1
ATOM 908 N N . LEU A 1 137 ? -13.505 221.430 204.293 1.00 36.07 436 LEU A N 1
ATOM 909 C CA . LEU A 1 137 ? -13.210 222.642 205.057 1.00 36.47 436 LEU A CA 1
ATOM 910 C C . LEU A 1 137 ? -12.740 223.749 204.125 1.00 41.38 436 LEU A C 1
ATOM 911 O O . LEU A 1 137 ? -13.195 224.891 204.227 1.00 42.90 436 LEU A O 1
ATOM 916 N N . TRP A 1 138 ? -11.816 223.415 203.235 1.00 36.66 437 TRP A N 1
ATOM 917 C CA . TRP A 1 138 ? -11.235 224.364 202.284 1.00 35.72 437 TRP A CA 1
ATOM 918 C C . TRP A 1 138 ? -12.287 224.962 201.341 1.00 40.47 437 TRP A C 1
ATOM 919 O O . TRP A 1 138 ? -12.293 226.167 201.120 1.00 41.82 437 TRP A O 1
ATOM 930 N N . ASN A 1 139 ? -13.169 224.126 200.790 1.00 37.62 438 ASN A N 1
ATOM 931 C CA . ASN A 1 139 ? -14.197 224.574 199.840 1.00 38.84 438 ASN A CA 1
ATOM 932 C C . ASN A 1 139 ? -15.229 225.540 200.458 1.00 41.59 438 ASN A C 1
ATOM 933 O O . ASN A 1 139 ? -15.836 226.288 199.709 1.00 41.07 438 ASN A O 1
ATOM 938 N N . LYS A 1 140 ? -15.467 225.484 201.796 1.00 37.46 439 LYS A N 1
ATOM 939 C CA . LYS A 1 140 ? -16.450 226.350 202.450 1.00 38.62 439 LYS A CA 1
ATOM 940 C C . LYS A 1 140 ? -15.744 227.519 203.217 1.00 41.81 439 LYS A C 1
ATOM 941 O O . LYS A 1 140 ? -16.434 228.322 203.849 1.00 42.80 439 LYS A O 1
ATOM 947 N N . SER A 1 141 ? -14.396 227.693 203.014 1.00 36.05 440 SER A N 1
ATOM 948 C CA . SER A 1 141 ? -13.573 228.717 203.681 1.00 35.28 440 SER A CA 1
ATOM 949 C C . SER A 1 141 ? -13.449 230.038 202.862 1.00 39.06 440 SER A C 1
ATOM 950 O O . SER A 1 141 ? -13.353 229.998 201.641 1.00 37.64 440 SER A O 1
ATOM 953 N N . ASN A 1 142 ? -13.290 231.194 203.580 1.00 36.92 441 ASN A N 1
ATOM 954 C CA . ASN A 1 142 ? -13.080 232.532 202.970 1.00 36.73 441 ASN A CA 1
ATOM 955 C C . ASN A 1 142 ? -11.568 232.883 202.840 1.00 38.58 441 ASN A C 1
ATOM 956 O O . ASN A 1 142 ? -11.228 234.038 202.612 1.00 35.74 441 ASN A O 1
ATOM 961 N N . VAL A 1 143 ? -10.686 231.889 203.022 1.00 36.15 442 VAL A N 1
ATOM 962 C CA . VAL A 1 143 ? -9.224 232.049 203.011 1.00 36.19 442 VAL A CA 1
ATOM 963 C C . VAL A 1 143 ? -8.719 232.829 201.748 1.00 41.70 442 VAL A C 1
ATOM 964 O O . VAL A 1 143 ? -7.837 233.682 201.885 1.00 42.71 442 VAL A O 1
ATOM 968 N N . PHE A 1 144 ? -9.293 232.550 200.545 1.00 37.31 443 PHE A N 1
ATOM 969 C CA . PHE A 1 144 ? -8.943 233.260 199.305 1.00 36.41 443 PHE A CA 1
ATOM 970 C C . PHE A 1 144 ? -9.547 234.652 199.283 1.00 39.88 443 PHE A C 1
ATOM 971 O O . PHE A 1 144 ? -8.920 235.573 198.797 1.00 40.49 443 PHE A O 1
ATOM 979 N N . LEU A 1 145 ? -10.767 234.815 199.796 1.00 37.93 444 LEU A N 1
ATOM 980 C CA . LEU A 1 145 ? -11.388 236.148 199.873 1.00 39.25 444 LEU A CA 1
ATOM 981 C C . LEU A 1 145 ? -10.636 237.037 200.875 1.00 44.04 444 LEU A C 1
ATOM 982 O O . LEU A 1 145 ? -10.608 238.256 200.701 1.00 47.14 444 LEU A O 1
ATOM 987 N N . LEU A 1 146 ? -10.026 236.435 201.914 1.00 39.33 445 LEU A N 1
ATOM 988 C CA . LEU A 1 146 ? -9.191 237.171 202.864 1.00 40.88 445 LEU A CA 1
ATOM 989 C C . LEU A 1 146 ? -7.861 237.548 202.201 1.00 47.41 445 LEU A C 1
ATOM 990 O O . LEU A 1 146 ? -7.463 238.696 202.269 1.00 49.97 445 LEU A O 1
ATOM 995 N N . TYR A 1 147 ? -7.223 236.603 201.500 1.00 43.77 446 TYR A N 1
ATOM 996 C CA . TYR A 1 147 ? -5.985 236.862 200.767 1.00 44.56 446 TYR A CA 1
ATOM 997 C C . TYR A 1 147 ? -6.176 237.891 199.630 1.00 53.36 446 TYR A C 1
ATOM 998 O O . TYR A 1 147 ? -5.350 238.791 199.481 1.00 53.89 446 TYR A O 1
ATOM 1007 N N . SER A 1 148 ? -7.216 237.712 198.790 1.00 52.39 447 SER A N 1
ATOM 1008 C CA . SER A 1 148 ? -7.465 238.610 197.651 1.00 55.38 447 SER A CA 1
ATOM 1009 C C . SER A 1 148 ? -7.668 240.071 198.124 1.00 65.00 447 SER A C 1
ATOM 1010 O O . SER A 1 148 ? -7.159 241.000 197.497 1.00 66.01 447 SER A O 1
ATOM 1012 N N . ASN A 1 149 ? -8.342 240.251 199.265 1.00 64.64 448 ASN A N 1
ATOM 1013 C CA . ASN A 1 149 ? -8.580 241.566 199.844 1.00 68.38 448 ASN A CA 1
ATOM 1014 C C . ASN A 1 149 ? -7.576 241.822 201.000 1.00 75.09 448 ASN A C 1
ATOM 1015 O O . ASN A 1 149 ? -7.981 242.009 202.151 1.00 76.49 448 ASN A O 1
ATOM 1020 N N . SER A 1 150 ? -6.256 241.808 200.674 1.00 71.11 449 SER A N 1
ATOM 1021 C CA . SER A 1 150 ? -5.178 242.072 201.640 1.00 89.15 449 SER A CA 1
ATOM 1022 C C . SER A 1 150 ? -4.040 242.857 200.965 1.00 132.17 449 SER A C 1
ATOM 1023 O O . SER A 1 150 ? -3.700 242.590 199.811 1.00 96.83 449 SER A O 1
ATOM 1026 N N . TYR B 1 7 ? 9.563 201.131 248.817 1.00 93.09 306 TYR B N 1
ATOM 1027 C CA . TYR B 1 7 ? 8.973 200.469 249.977 1.00 93.43 306 TYR B CA 1
ATOM 1028 C C . TYR B 1 7 ? 7.815 199.545 249.549 1.00 90.88 306 TYR B C 1
ATOM 1029 O O . TYR B 1 7 ? 7.873 198.334 249.782 1.00 87.14 306 TYR B O 1
ATOM 1031 N N . ASP B 1 8 ? 6.781 200.110 248.902 1.00 85.38 307 ASP B N 1
ATOM 1032 C CA . ASP B 1 8 ? 5.626 199.336 248.455 1.00 78.32 307 ASP B CA 1
ATOM 1033 C C . ASP B 1 8 ? 5.961 198.680 247.130 1.00 71.08 307 ASP B C 1
ATOM 1034 O O . ASP B 1 8 ? 6.614 199.294 246.289 1.00 71.08 307 ASP B O 1
ATOM 1039 N N . TRP B 1 9 ? 5.530 197.430 246.945 1.00 59.37 308 TRP B N 1
ATOM 1040 C CA . TRP B 1 9 ? 5.754 196.699 245.688 1.00 52.07 308 TRP B CA 1
ATOM 1041 C C . TRP B 1 9 ? 4.921 197.289 244.540 1.00 54.82 308 TRP B C 1
ATOM 1042 O O . TRP B 1 9 ? 5.340 197.203 243.385 1.00 51.03 308 TRP B O 1
ATOM 1053 N N . ARG B 1 10 ? 3.739 197.889 244.858 1.00 54.68 309 ARG B N 1
ATOM 1054 C CA . ARG B 1 10 ? 2.861 198.507 243.859 1.00 54.72 309 ARG B CA 1
ATOM 1055 C C . ARG B 1 10 ? 3.511 199.738 243.231 1.00 64.98 309 ARG B C 1
ATOM 1056 O O . ARG B 1 10 ? 3.397 199.925 242.022 1.00 64.29 309 ARG B O 1
ATOM 1064 N N . ASN B 1 11 ? 4.212 200.571 244.040 1.00 68.05 310 ASN B N 1
ATOM 1065 C CA . ASN B 1 11 ? 4.951 201.739 243.515 1.00 73.19 310 ASN B CA 1
ATOM 1066 C C . ASN B 1 11 ? 6.089 201.272 242.604 1.00 74.42 310 ASN B C 1
ATOM 1067 O O . ASN B 1 11 ? 6.441 201.972 241.658 1.00 77.20 310 ASN B O 1
ATOM 1072 N N . GLU B 1 12 ? 6.670 200.099 242.898 1.00 66.57 311 GLU B N 1
ATOM 1073 C CA . GLU B 1 12 ? 7.724 199.511 242.065 1.00 63.78 311 GLU B CA 1
ATOM 1074 C C . GLU B 1 12 ? 7.128 199.025 240.715 1.00 64.99 311 GLU B C 1
ATOM 1075 O O . GLU B 1 12 ? 7.777 199.148 239.682 1.00 65.42 311 GLU B O 1
ATOM 1081 N N . CYS B 1 13 ? 5.877 198.539 240.724 1.00 59.61 312 CYS B N 1
ATOM 1082 C CA . CYS B 1 13 ? 5.176 198.162 239.489 1.00 57.03 312 CYS B CA 1
ATOM 1083 C C . CYS B 1 13 ? 4.842 199.418 238.674 1.00 64.75 312 CYS B C 1
ATOM 1084 O O . CYS B 1 13 ? 4.895 199.386 237.444 1.00 64.18 312 CYS B O 1
ATOM 1087 N N . LEU B 1 14 ? 4.447 200.510 239.365 1.00 65.18 313 LEU B N 1
ATOM 1088 C CA . LEU B 1 14 ? 4.099 201.773 238.716 1.00 70.04 313 LEU B CA 1
ATOM 1089 C C . LEU B 1 14 ? 5.333 202.422 238.099 1.00 77.47 313 LEU B C 1
ATOM 1090 O O . LEU B 1 14 ? 5.264 202.925 236.982 1.00 79.89 313 LEU B O 1
ATOM 1095 N N . ARG B 1 15 ? 6.463 202.403 238.812 1.00 75.77 314 ARG B N 1
ATOM 1096 C CA . ARG B 1 15 ? 7.729 202.941 238.292 1.00 78.27 314 ARG B CA 1
ATOM 1097 C C . ARG B 1 15 ? 8.102 202.242 236.971 1.00 79.92 314 ARG B C 1
ATOM 1098 O O . ARG B 1 15 ? 8.475 202.909 236.003 1.00 83.91 314 ARG B O 1
ATOM 1106 N N . ILE B 1 16 ? 7.977 200.898 236.933 1.00 70.46 315 ILE B N 1
ATOM 1107 C CA . ILE B 1 16 ? 8.307 200.114 235.740 1.00 67.91 315 ILE B CA 1
ATOM 1108 C C . ILE B 1 16 ? 7.270 200.381 234.621 1.00 76.68 315 ILE B C 1
ATOM 1109 O O . ILE B 1 16 ? 7.648 200.408 233.449 1.00 79.45 315 ILE B O 1
ATOM 1114 N N . LEU B 1 17 ? 5.997 200.649 234.978 1.00 73.71 316 LEU B N 1
ATOM 1115 C CA . LEU B 1 17 ? 4.974 200.981 233.980 1.00 75.75 316 LEU B CA 1
ATOM 1116 C C . LEU B 1 17 ? 5.284 202.338 233.321 1.00 85.78 316 LEU B C 1
ATOM 1117 O O . LEU B 1 17 ? 5.198 202.458 232.100 1.00 87.32 316 LEU B O 1
ATOM 1122 N N . ASN B 1 18 ? 5.672 203.342 234.131 1.00 85.86 317 ASN B N 1
ATOM 1123 C CA . ASN B 1 18 ? 6.036 204.674 233.629 1.00 93.61 317 ASN B CA 1
ATOM 1124 C C . ASN B 1 18 ? 7.265 204.615 232.684 1.00 101.08 317 ASN B C 1
ATOM 1125 O O . ASN B 1 18 ? 7.382 205.453 231.795 1.00 107.88 317 ASN B O 1
ATOM 1130 N N . LEU B 1 19 ? 8.165 203.627 232.871 1.00 93.00 318 LEU B N 1
ATOM 1131 C CA . LEU B 1 19 ? 9.321 203.457 231.988 1.00 94.52 318 LEU B CA 1
ATOM 1132 C C . LEU B 1 19 ? 8.907 202.883 230.612 1.00 97.82 318 LEU B C 1
ATOM 1133 O O . LEU B 1 19 ? 9.499 203.255 229.609 1.00 103.03 318 LEU B O 1
ATOM 1136 N N . LEU B 1 20 ? 7.882 202.003 230.559 1.00 90.05 319 LEU B N 1
ATOM 1137 C CA . LEU B 1 20 ? 7.408 201.440 229.278 1.00 89.54 319 LEU B CA 1
ATOM 1138 C C . LEU B 1 20 ? 6.671 202.482 228.437 1.00 99.97 319 LEU B C 1
ATOM 1139 O O . LEU B 1 20 ? 6.482 202.273 227.237 1.00 102.36 319 LEU B O 1
ATOM 1144 N N . ARG B 1 21 ? 6.250 203.602 229.055 1.00 99.83 320 ARG B N 1
ATOM 1145 C CA . ARG B 1 21 ? 5.566 204.665 228.333 1.00 107.30 320 ARG B CA 1
ATOM 1146 C C . ARG B 1 21 ? 6.526 205.442 227.409 1.00 119.62 320 ARG B C 1
ATOM 1147 O O . ARG B 1 21 ? 6.064 206.285 226.651 1.00 124.90 320 ARG B O 1
ATOM 1155 N N . LYS B 1 22 ? 7.858 205.180 227.487 1.00 115.58 321 LYS B N 1
ATOM 1156 C CA . LYS B 1 22 ? 8.855 205.885 226.669 1.00 122.09 321 LYS B CA 1
ATOM 1157 C C . LYS B 1 22 ? 9.286 205.082 225.413 1.00 124.75 321 LYS B C 1
ATOM 1158 O O . LYS B 1 22 ? 9.982 205.634 224.569 1.00 125.96 321 LYS B O 1
ATOM 1163 N N . GLU B 1 23 ? 8.872 203.810 225.279 1.00 118.91 322 GLU B N 1
ATOM 1164 C CA . GLU B 1 23 ? 9.312 202.970 224.156 1.00 119.30 322 GLU B CA 1
ATOM 1165 C C . GLU B 1 23 ? 8.612 203.359 222.846 1.00 123.09 322 GLU B C 1
ATOM 1166 O O . GLU B 1 23 ? 7.561 203.990 222.868 1.00 123.67 322 GLU B O 1
ATOM 1172 N N . GLN B 1 24 ? 9.239 203.011 221.701 1.00 120.18 323 GLN B N 1
ATOM 1173 C CA . GLN B 1 24 ? 8.761 203.384 220.361 1.00 129.49 323 GLN B CA 1
ATOM 1174 C C . GLN B 1 24 ? 7.317 202.886 220.093 1.00 155.87 323 GLN B C 1
ATOM 1175 O O . GLN B 1 24 ? 6.942 201.796 220.514 1.00 132.02 323 GLN B O 1
ATOM 1181 N N . SER B 1 26 ? 4.617 203.952 221.862 1.00 114.51 325 SER B N 1
ATOM 1182 C CA . SER B 1 26 ? 4.122 203.737 223.225 1.00 114.85 325 SER B CA 1
ATOM 1183 C C . SER B 1 26 ? 2.668 204.134 223.353 1.00 117.67 325 SER B C 1
ATOM 1184 O O . SER B 1 26 ? 1.978 203.665 224.272 1.00 110.42 325 SER B O 1
ATOM 1187 N N . PHE B 1 27 ? 2.212 205.054 222.475 1.00 116.92 326 PHE B N 1
ATOM 1188 C CA . PHE B 1 27 ? 0.813 205.493 222.430 1.00 117.94 326 PHE B CA 1
ATOM 1189 C C . PHE B 1 27 ? -0.109 204.323 222.001 1.00 120.32 326 PHE B C 1
ATOM 1190 O O . PHE B 1 27 ? -1.323 204.404 222.185 1.00 120.61 326 PHE B O 1
ATOM 1192 N N . LEU B 1 28 ? 0.472 203.251 221.407 1.00 116.73 327 LEU B N 1
ATOM 1193 C CA . LEU B 1 28 ? -0.287 202.082 220.960 1.00 115.63 327 LEU B CA 1
ATOM 1194 C C . LEU B 1 28 ? -0.938 201.329 222.116 1.00 114.44 327 LEU B C 1
ATOM 1195 O O . LEU B 1 28 ? -2.013 200.767 221.937 1.00 111.65 327 LEU B O 1
ATOM 1197 N N . PHE B 1 29 ? -0.278 201.303 223.296 1.00 106.30 328 PHE B N 1
ATOM 1198 C CA . PHE B 1 29 ? -0.717 200.528 224.453 1.00 96.73 328 PHE B CA 1
ATOM 1199 C C . PHE B 1 29 ? -1.183 201.384 225.643 1.00 98.23 328 PHE B C 1
ATOM 1200 O O . PHE B 1 29 ? -1.329 200.838 226.746 1.00 91.03 328 PHE B O 1
ATOM 1208 N N . GLU B 1 30 ? -1.406 202.699 225.452 1.00 100.77 329 GLU B N 1
ATOM 1209 C CA . GLU B 1 30 ? -1.718 203.586 226.578 1.00 100.78 329 GLU B CA 1
ATOM 1210 C C . GLU B 1 30 ? -3.161 203.445 227.047 1.00 102.81 329 GLU B C 1
ATOM 1211 O O . GLU B 1 30 ? -3.395 203.206 228.229 1.00 97.77 329 GLU B O 1
ATOM 1217 N N . ASN B 1 31 ? -4.117 203.676 226.155 1.00 105.08 330 ASN B N 1
ATOM 1218 C CA . ASN B 1 31 ? -5.538 203.684 226.504 1.00 104.62 330 ASN B CA 1
ATOM 1219 C C . ASN B 1 31 ? -6.250 202.481 225.870 1.00 106.67 330 ASN B C 1
ATOM 1220 O O . ASN B 1 31 ? -5.652 201.796 225.038 1.00 107.68 330 ASN B O 1
ATOM 1225 N N . PRO B 1 32 ? -7.507 202.172 226.260 1.00 100.03 331 PRO B N 1
ATOM 1226 C CA . PRO B 1 32 ? -8.154 200.974 225.712 1.00 97.48 331 PRO B CA 1
ATOM 1227 C C . PRO B 1 32 ? -8.437 201.076 224.207 1.00 110.91 331 PRO B C 1
ATOM 1228 O O . PRO B 1 32 ? -9.120 202.014 223.753 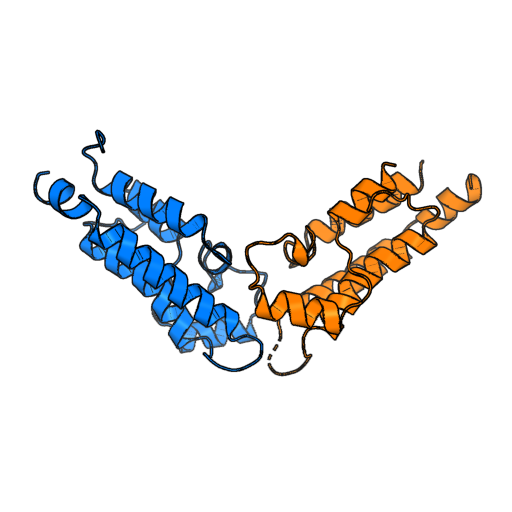1.00 117.12 331 PRO B O 1
ATOM 1232 N N . VAL B 1 33 ? -7.921 200.080 223.431 1.00 108.52 332 VAL B N 1
ATOM 1233 C CA . VAL B 1 33 ? -8.123 199.987 221.965 1.00 116.55 332 VAL B CA 1
ATOM 1234 C C . VAL B 1 33 ? -9.586 200.208 221.576 1.00 124.10 332 VAL B C 1
ATOM 1235 O O . VAL B 1 33 ? -9.844 200.828 220.555 1.00 125.88 332 VAL B O 1
ATOM 1239 N N . LEU B 1 34 ? -10.530 199.681 222.368 1.00 114.51 333 LEU B N 1
ATOM 1240 C CA . LEU B 1 34 ? -11.953 199.747 222.048 1.00 117.61 333 LEU B CA 1
ATOM 1241 C C . LEU B 1 34 ? -12.542 201.151 222.299 1.00 126.64 333 LEU B C 1
ATOM 1242 O O . LEU B 1 34 ? -13.431 201.556 221.572 1.00 127.76 333 LEU B O 1
ATOM 1247 N N . GLU B 1 35 ? -12.012 201.910 223.278 1.00 121.99 334 GLU B N 1
ATOM 1248 C CA . GLU B 1 35 ? -12.481 203.284 223.547 1.00 125.08 334 GLU B CA 1
ATOM 1249 C C . GLU B 1 35 ? -11.819 204.319 222.597 1.00 126.98 334 GLU B C 1
ATOM 1250 O O . GLU B 1 35 ? -12.039 205.518 222.766 1.00 127.34 334 GLU B O 1
ATOM 1256 N N . SER B 1 36 ? -10.977 203.864 221.638 1.00 124.52 335 SER B N 1
ATOM 1257 C CA . SER B 1 36 ? -10.258 204.756 220.722 1.00 124.74 335 SER B CA 1
ATOM 1258 C C . SER B 1 36 ? -11.101 205.074 219.509 1.00 129.75 335 SER B C 1
ATOM 1259 O O . SER B 1 36 ? -11.546 204.164 218.821 1.00 128.86 335 SER B O 1
ATOM 1262 N N . ASN B 1 37 ? -11.276 206.356 219.206 1.00 130.14 336 ASN B N 1
ATOM 1263 C CA . ASN B 1 37 ? -12.011 206.755 218.003 1.00 131.33 336 ASN B CA 1
ATOM 1264 C C . ASN B 1 37 ? -11.099 206.611 216.755 1.00 134.70 336 ASN B C 1
ATOM 1265 O O . ASN B 1 37 ? -11.607 206.524 215.637 1.00 134.79 336 ASN B O 1
ATOM 1267 N N . ASP B 1 38 ? -9.755 206.542 216.961 1.00 132.28 337 ASP B N 1
ATOM 1268 C CA . ASP B 1 38 ? -8.771 206.424 215.871 1.00 131.79 337 ASP B CA 1
ATOM 1269 C C . ASP B 1 38 ? -8.988 205.152 215.011 1.00 133.13 337 ASP B C 1
ATOM 1270 O O . ASP B 1 38 ? -8.894 205.237 213.783 1.00 134.08 337 ASP B O 1
ATOM 1275 N N . LEU B 1 39 ? -9.327 204.007 215.638 1.00 128.11 338 LEU B N 1
ATOM 1276 C CA . LEU B 1 39 ? -9.588 202.755 214.895 1.00 126.37 338 LEU B CA 1
ATOM 1277 C C . LEU B 1 39 ? -11.067 202.702 214.414 1.00 127.08 338 LEU B C 1
ATOM 1278 O O . LEU B 1 39 ? -11.927 203.351 215.009 1.00 127.25 338 LEU B O 1
ATOM 1280 N N . THR B 1 40 ? -11.349 201.933 213.335 1.00 122.73 339 THR B N 1
ATOM 1281 C CA . THR B 1 40 ? -12.709 201.817 212.777 1.00 122.64 339 THR B CA 1
ATOM 1282 C C . THR B 1 40 ? -13.480 200.709 213.514 1.00 123.98 339 THR B C 1
ATOM 1283 O O . THR B 1 40 ? -12.866 199.874 214.185 1.00 122.12 339 THR B O 1
ATOM 1287 N N . GLU B 1 41 ? -14.823 200.694 213.372 1.00 121.68 340 GLU B N 1
ATOM 1288 C CA . GLU B 1 41 ? -15.666 199.675 214.017 1.00 121.20 340 GLU B CA 1
ATOM 1289 C C . GLU B 1 41 ? -15.413 198.281 213.411 1.00 123.86 340 GLU B C 1
ATOM 1290 O O . GLU B 1 41 ? -15.410 197.294 214.140 1.00 122.82 340 GLU B O 1
ATOM 1292 N N . GLU B 1 42 ? -15.196 198.206 212.082 1.00 122.64 341 GLU B N 1
ATOM 1293 C CA . GLU B 1 42 ? -14.927 196.928 211.396 1.00 122.49 341 GLU B CA 1
ATOM 1294 C C . GLU B 1 42 ? -13.776 196.154 212.074 1.00 125.05 341 GLU B C 1
ATOM 1295 O O . GLU B 1 42 ? -13.915 194.958 212.327 1.00 125.99 341 GLU B O 1
ATOM 1297 N N . THR B 1 43 ? -12.666 196.849 212.407 1.00 120.50 342 THR B N 1
ATOM 1298 C CA . THR B 1 43 ? -11.498 196.213 213.015 1.00 119.31 342 THR B CA 1
ATOM 1299 C C . THR B 1 43 ? -11.745 195.917 214.503 1.00 119.69 342 THR B C 1
ATOM 1300 O O . THR B 1 43 ? -11.257 194.907 215.011 1.00 119.18 342 THR B O 1
ATOM 1304 N N . LYS B 1 44 ? -12.431 196.825 215.211 1.00 116.22 343 LYS B N 1
ATOM 1305 C CA . LYS B 1 44 ? -12.793 196.612 216.617 1.00 115.97 343 LYS B CA 1
ATOM 1306 C C . LYS B 1 44 ? -13.605 195.327 216.771 1.00 119.50 343 LYS B C 1
ATOM 1307 O O . LYS B 1 44 ? -13.374 194.560 217.707 1.00 119.53 343 LYS B O 1
ATOM 1313 N N . ASN B 1 45 ? -14.582 195.115 215.874 1.00 117.79 344 ASN B N 1
ATOM 1314 C CA . ASN B 1 45 ? -15.446 193.933 215.912 1.00 118.40 344 ASN B CA 1
ATOM 1315 C C . ASN B 1 45 ? -14.625 192.663 215.674 1.00 121.16 344 ASN B C 1
ATOM 1316 O O . ASN B 1 45 ? -14.838 191.663 216.364 1.00 120.94 344 ASN B O 1
ATOM 1321 N N . ARG B 1 46 ? -13.647 192.716 214.746 1.00 119.19 345 ARG B N 1
ATOM 1322 C CA . ARG B 1 46 ? -12.748 191.577 214.511 1.00 119.51 345 ARG B CA 1
ATOM 1323 C C . ARG B 1 46 ? -11.807 191.399 215.717 1.00 121.21 345 ARG B C 1
ATOM 1324 O O . ARG B 1 46 ? -11.489 190.270 216.063 1.00 121.39 345 ARG B O 1
ATOM 1330 N N . TYR B 1 47 ? -11.405 192.516 216.384 1.00 118.07 346 TYR B N 1
ATOM 1331 C CA . TYR B 1 47 ? -10.552 192.464 217.594 1.00 117.57 346 TYR B CA 1
ATOM 1332 C C . TYR B 1 47 ? -11.267 191.769 218.742 1.00 118.20 346 TYR B C 1
ATOM 1333 O O . TYR B 1 47 ? -10.649 190.977 219.441 1.00 113.38 346 TYR B O 1
ATOM 1335 N N . LYS B 1 48 ? -12.561 192.046 218.934 1.00 114.96 347 LYS B N 1
ATOM 1336 C CA . LYS B 1 48 ? -13.347 191.386 219.981 1.00 109.23 347 LYS B CA 1
ATOM 1337 C C . LYS B 1 48 ? -13.458 189.870 219.713 1.00 114.85 347 LYS B C 1
ATOM 1338 O O . LYS B 1 48 ? -13.459 189.081 220.655 1.00 110.85 347 LYS B O 1
ATOM 1341 N N . GLU B 1 49 ? -13.519 189.473 218.436 1.00 118.74 348 GLU B N 1
ATOM 1342 C CA . GLU B 1 49 ? -13.596 188.065 218.033 1.00 119.84 348 GLU B CA 1
ATOM 1343 C C . GLU B 1 49 ? -12.262 187.322 218.260 1.00 121.55 348 GLU B C 1
ATOM 1344 O O . GLU B 1 49 ? -12.286 186.142 218.606 1.00 121.00 348 GLU B O 1
ATOM 1348 N N . VAL B 1 50 ? -11.113 187.984 218.012 1.00 116.25 349 VAL B N 1
ATOM 1349 C CA . VAL B 1 50 ? -9.802 187.328 218.117 1.00 113.73 349 VAL B CA 1
ATOM 1350 C C . VAL B 1 50 ? -9.213 187.503 219.529 1.00 107.84 349 VAL B C 1
ATOM 1351 O O . VAL B 1 50 ? -8.665 186.543 220.048 1.00 106.47 349 VAL B O 1
ATOM 1355 N N . ILE B 1 51 ? -9.330 188.709 220.147 1.00 98.64 350 ILE B N 1
ATOM 1356 C CA . ILE B 1 51 ? -8.822 188.974 221.513 1.00 89.15 350 ILE B CA 1
ATOM 1357 C C . ILE B 1 51 ? -9.958 188.875 222.559 1.00 90.49 350 ILE B C 1
ATOM 1358 O O . ILE B 1 51 ? -10.815 189.767 222.619 1.00 91.83 350 ILE B O 1
ATOM 1363 N N . PRO B 1 52 ? -9.922 187.869 223.467 1.00 82.45 351 PRO B N 1
ATOM 1364 C CA . PRO B 1 52 ? -10.992 187.764 224.480 1.00 78.68 351 PRO B CA 1
ATOM 1365 C C . PRO B 1 52 ? -10.803 188.696 225.701 1.00 77.31 351 PRO B C 1
ATOM 1366 O O . PRO B 1 52 ? -11.800 189.161 226.265 1.00 76.06 351 PRO B O 1
ATOM 1370 N N . GLU B 1 53 ? -9.547 188.927 226.141 1.00 70.59 352 GLU B N 1
ATOM 1371 C CA . GLU B 1 53 ? -9.252 189.755 227.330 1.00 65.78 352 GLU B CA 1
ATOM 1372 C C . GLU B 1 53 ? -8.359 190.933 226.951 1.00 69.59 352 GLU B C 1
ATOM 1373 O O . GLU B 1 53 ? -7.160 190.757 226.807 1.00 68.63 352 GLU B O 1
ATOM 1379 N N . ALA B 1 54 ? -8.945 192.131 226.769 1.00 68.77 353 ALA B N 1
ATOM 1380 C CA . ALA B 1 54 ? -8.180 193.335 226.427 1.00 70.95 353 ALA B CA 1
ATOM 1381 C C . ALA B 1 54 ? -7.557 193.976 227.680 1.00 72.84 353 ALA B C 1
ATOM 1382 O O . ALA B 1 54 ? -8.042 193.775 228.790 1.00 69.57 353 ALA B O 1
ATOM 1384 N N . CYS B 1 55 ? -6.462 194.721 227.494 1.00 71.82 354 CYS B N 1
ATOM 1385 C CA . CYS B 1 55 ? -5.776 195.399 228.588 1.00 69.28 354 CYS B CA 1
ATOM 1386 C C . CYS B 1 55 ? -4.944 196.567 228.043 1.00 76.35 354 CYS B C 1
ATOM 1387 O O . CYS B 1 55 ? -4.620 196.592 226.861 1.00 78.91 354 CYS B O 1
ATOM 1390 N N . ASP B 1 56 ? -4.572 197.512 228.921 1.00 73.60 355 ASP B N 1
ATOM 1391 C CA . ASP B 1 56 ? -3.771 198.690 228.545 1.00 77.25 355 ASP B CA 1
ATOM 1392 C C . ASP B 1 56 ? -3.090 199.296 229.786 1.00 77.08 355 ASP B C 1
ATOM 1393 O O . ASP B 1 56 ? -3.436 198.932 230.902 1.00 71.31 355 ASP B O 1
ATOM 1398 N N . TYR B 1 57 ? -2.167 200.258 229.590 1.00 77.16 356 TYR B N 1
ATOM 1399 C CA . TYR B 1 57 ? -1.382 200.823 230.696 1.00 76.44 356 TYR B CA 1
ATOM 1400 C C . TYR B 1 57 ? -2.234 201.566 231.706 1.00 80.80 356 TYR B C 1
ATOM 1401 O O . TYR B 1 57 ? -2.051 201.358 232.909 1.00 77.49 356 TYR B O 1
ATOM 1410 N N . ILE B 1 58 ? -3.124 202.457 231.251 1.00 81.64 357 ILE B N 1
ATOM 1411 C CA . ILE B 1 58 ? -3.938 203.241 232.183 1.00 82.88 357 ILE B CA 1
ATOM 1412 C C . ILE B 1 58 ? -4.894 202.307 232.976 1.00 80.01 357 ILE B C 1
ATOM 1413 O O . ILE B 1 58 ? -5.140 202.565 234.150 1.00 79.36 357 ILE B O 1
ATOM 1418 N N . THR B 1 59 ? -5.362 201.195 232.365 1.00 72.59 358 THR B N 1
ATOM 1419 C CA . THR B 1 59 ? -6.227 200.231 233.071 1.00 67.81 358 THR B CA 1
ATOM 1420 C C . THR B 1 59 ? -5.427 199.531 234.172 1.00 66.33 358 THR B C 1
ATOM 1421 O O . THR B 1 59 ? -5.964 199.281 235.240 1.00 65.15 358 THR B O 1
ATOM 1425 N N . ILE B 1 60 ? -4.155 199.222 233.915 1.00 60.74 359 ILE B N 1
ATOM 1426 C CA . ILE B 1 60 ? -3.302 198.600 234.915 1.00 57.17 359 ILE B CA 1
ATOM 1427 C C . ILE B 1 60 ? -3.000 199.617 236.052 1.00 65.36 359 ILE B C 1
ATOM 1428 O O . ILE B 1 60 ? -3.061 199.247 237.221 1.00 63.39 359 ILE B O 1
ATOM 1433 N N . GLU B 1 61 ? -2.692 200.887 235.705 1.00 68.56 360 GLU B N 1
ATOM 1434 C CA . GLU B 1 61 ? -2.397 201.933 236.703 1.00 72.48 360 GLU B CA 1
ATOM 1435 C C . GLU B 1 61 ? -3.594 202.165 237.653 1.00 77.10 360 GLU B C 1
ATOM 1436 O O . GLU B 1 61 ? -3.391 202.324 238.854 1.00 78.49 360 GLU B O 1
ATOM 1442 N N . LYS B 1 62 ? -4.820 202.199 237.122 1.00 73.31 361 LYS B N 1
ATOM 1443 C CA . LYS B 1 62 ? -6.013 202.409 237.962 1.00 74.43 361 LYS B CA 1
ATOM 1444 C C . LYS B 1 62 ? -6.271 201.187 238.862 1.00 71.53 361 LYS B C 1
ATOM 1445 O O . LYS B 1 62 ? -6.775 201.348 239.972 1.00 72.65 361 LYS B O 1
ATOM 1447 N N . ARG B 1 63 ? -5.909 199.976 238.394 1.00 62.12 362 ARG B N 1
ATOM 1448 C CA . ARG B 1 63 ? -6.067 198.754 239.192 1.00 57.52 362 ARG B CA 1
ATOM 1449 C C . ARG B 1 63 ? -4.966 198.647 240.267 1.00 59.90 362 ARG B C 1
ATOM 1450 O O . ARG B 1 63 ? -5.220 198.074 241.320 1.00 59.14 362 ARG B O 1
ATOM 1458 N N . LEU B 1 64 ? -3.765 199.221 240.021 1.00 57.10 363 LEU B N 1
ATOM 1459 C CA . LEU B 1 64 ? -2.692 199.269 241.035 1.00 57.51 363 LEU B CA 1
ATOM 1460 C C . LEU B 1 64 ? -3.068 200.249 242.171 1.00 69.76 363 LEU B C 1
ATOM 1461 O O . LEU B 1 64 ? -2.838 199.947 243.337 1.00 70.04 363 LEU B O 1
ATOM 1466 N N . ASN B 1 65 ? -3.591 201.444 241.821 1.00 73.23 364 ASN B N 1
ATOM 1467 C CA . ASN B 1 65 ? -3.934 202.472 242.825 1.00 80.30 364 ASN B CA 1
ATOM 1468 C C . ASN B 1 65 ? -5.190 202.085 243.677 1.00 84.99 364 ASN B C 1
ATOM 1469 O O . ASN B 1 65 ? -5.387 202.675 244.742 1.00 90.15 364 ASN B O 1
ATOM 1474 N N . ASN B 1 66 ? -6.021 201.103 243.219 1.00 76.43 365 ASN B N 1
ATOM 1475 C CA . ASN B 1 66 ? -7.192 200.640 243.995 1.00 95.25 365 ASN B CA 1
ATOM 1476 C C . ASN B 1 66 ? -6.735 200.010 245.320 1.00 116.32 365 ASN B C 1
ATOM 1477 O O . ASN B 1 66 ? -7.204 200.404 246.386 1.00 87.22 365 ASN B O 1
ATOM 1482 N N . SER B 1 89 ? -10.481 196.564 234.363 1.00 91.76 388 SER B N 1
ATOM 1483 C CA . SER B 1 89 ? -10.670 197.758 235.187 1.00 94.40 388 SER B CA 1
ATOM 1484 C C . SER B 1 89 ? -11.729 197.515 236.275 1.00 98.81 388 SER B C 1
ATOM 1485 O O . SER B 1 89 ? -12.508 196.559 236.182 1.00 97.52 388 SER B O 1
ATOM 1488 N N . ASN B 1 90 ? -11.729 198.376 237.327 1.00 97.09 389 ASN B N 1
ATOM 1489 C CA . ASN B 1 90 ? -12.668 198.311 238.474 1.00 97.44 389 ASN B CA 1
ATOM 1490 C C . ASN B 1 90 ? -12.415 197.050 239.363 1.00 95.75 389 ASN B C 1
ATOM 1491 O O . ASN B 1 90 ? -13.290 196.671 240.149 1.00 96.60 389 ASN B O 1
ATOM 1493 N N . GLN B 1 91 ? -11.188 196.470 239.296 1.00 86.67 390 GLN B N 1
ATOM 1494 C CA . GLN B 1 91 ? -10.810 195.289 240.087 1.00 82.48 390 GLN B CA 1
ATOM 1495 C C . GLN B 1 91 ? -9.281 195.312 240.336 1.00 81.93 390 GLN B C 1
ATOM 1496 O O . GLN B 1 91 ? -8.505 195.271 239.389 1.00 80.53 390 GLN B O 1
ATOM 1502 N N . THR B 1 92 ? -8.864 195.414 241.612 1.00 76.87 391 THR B N 1
ATOM 1503 C CA . THR B 1 92 ? -7.459 195.624 241.987 1.00 74.55 391 THR B CA 1
ATOM 1504 C C . THR B 1 92 ? -6.501 194.469 241.585 1.00 69.68 391 THR B C 1
ATOM 1505 O O . THR B 1 92 ? -6.917 193.331 241.348 1.00 68.11 391 THR B O 1
ATOM 1509 N N . ILE B 1 93 ? -5.202 194.794 241.589 1.00 60.79 392 ILE B N 1
ATOM 1510 C CA . ILE B 1 93 ? -4.109 193.865 241.326 1.00 54.89 392 ILE B CA 1
ATOM 1511 C C . ILE B 1 93 ? -3.635 193.344 242.689 1.00 57.41 392 ILE B C 1
ATOM 1512 O O . ILE B 1 93 ? -3.340 194.151 243.564 1.00 61.15 392 ILE B O 1
ATOM 1517 N N . GLU B 1 94 ? -3.610 192.004 242.891 1.00 49.29 393 GLU B N 1
ATOM 1518 C CA . GLU B 1 94 ? -3.317 191.427 244.211 1.00 49.01 393 GLU B CA 1
ATOM 1519 C C . GLU B 1 94 ? -1.840 191.132 244.438 1.00 49.11 393 GLU B C 1
ATOM 1520 O O . GLU B 1 94 ? -1.440 191.004 245.585 1.00 48.90 393 GLU B O 1
ATOM 1526 N N . ASN B 1 95 ? -1.036 190.985 243.384 1.00 44.63 394 ASN B N 1
ATOM 1527 C CA . ASN B 1 95 ? 0.393 190.645 243.574 1.00 43.64 394 ASN B CA 1
ATOM 1528 C C . ASN B 1 95 ? 1.202 190.984 242.316 1.00 41.46 394 ASN B C 1
ATOM 1529 O O . ASN B 1 95 ? 0.607 191.305 241.308 1.00 41.07 394 ASN B O 1
ATOM 1534 N N . PRO B 1 96 ? 2.566 190.973 242.365 1.00 37.08 395 PRO B N 1
ATOM 1535 C CA . PRO B 1 96 ? 3.348 191.270 241.151 1.00 34.83 395 PRO B CA 1
ATOM 1536 C C . PRO B 1 96 ? 3.145 190.233 240.041 1.00 36.19 395 PRO B C 1
ATOM 1537 O O . PRO B 1 96 ? 3.357 190.529 238.873 1.00 36.12 395 PRO B O 1
ATOM 1541 N N . HIS B 1 97 ? 2.750 189.011 240.414 1.00 33.96 396 HIS B N 1
ATOM 1542 C CA . HIS B 1 97 ? 2.506 187.937 239.451 1.00 33.17 396 HIS B CA 1
ATOM 1543 C C . HIS B 1 97 ? 1.323 188.324 238.516 1.00 37.61 396 HIS B C 1
ATOM 1544 O O . HIS B 1 97 ? 1.391 188.075 237.311 1.00 38.16 396 HIS B O 1
ATOM 1551 N N . GLU B 1 98 ? 0.262 188.959 239.076 1.00 35.53 397 GLU B N 1
ATOM 1552 C CA . GLU B 1 98 ? -0.887 189.405 238.286 1.00 36.95 397 GLU B CA 1
ATOM 1553 C C . GLU B 1 98 ? -0.502 190.589 237.409 1.00 39.15 397 GLU B C 1
ATOM 1554 O O . GLU B 1 98 ? -0.894 190.633 236.247 1.00 39.41 397 GLU B O 1
ATOM 1560 N N . PHE B 1 99 ? 0.211 191.580 237.983 1.00 36.12 398 PHE B N 1
ATOM 1561 C CA . PHE B 1 99 ? 0.718 192.730 237.234 1.00 37.11 398 PHE B CA 1
ATOM 1562 C C . PHE B 1 99 ? 1.520 192.236 235.991 1.00 41.80 398 PHE B C 1
ATOM 1563 O O . PHE B 1 99 ? 1.263 192.689 234.868 1.00 44.87 398 PHE B O 1
ATOM 1571 N N . GLU B 1 100 ? 2.483 191.302 236.211 1.00 33.03 399 GLU B N 1
ATOM 1572 C CA . GLU B 1 100 ? 3.283 190.731 235.138 1.00 32.44 399 GLU B CA 1
ATOM 1573 C C . GLU B 1 100 ? 2.389 190.136 234.028 1.00 35.49 399 GLU B C 1
ATOM 1574 O O . GLU B 1 100 ? 2.654 190.343 232.833 1.00 36.90 399 GLU B O 1
ATOM 1580 N N . ARG B 1 101 ? 1.351 189.393 234.413 1.00 33.18 400 ARG B N 1
ATOM 1581 C CA . ARG B 1 101 ? 0.426 188.786 233.445 1.00 33.73 400 ARG B CA 1
ATOM 1582 C C . ARG B 1 101 ? -0.271 189.845 232.630 1.00 41.43 400 ARG B C 1
ATOM 1583 O O . ARG B 1 101 ? -0.323 189.740 231.395 1.00 46.06 400 ARG B O 1
ATOM 1591 N N . LEU B 1 102 ? -0.820 190.858 233.315 1.00 38.42 401 LEU B N 1
ATOM 1592 C CA . LEU B 1 102 ? -1.549 191.961 232.686 1.00 41.50 401 LEU B CA 1
ATOM 1593 C C . LEU B 1 102 ? -0.672 192.775 231.765 1.00 49.80 401 LEU B C 1
ATOM 1594 O O . LEU B 1 102 ? -1.158 193.264 230.755 1.00 53.70 401 LEU B O 1
ATOM 1599 N N . VAL B 1 103 ? 0.612 192.941 232.099 1.00 45.41 402 VAL B N 1
ATOM 1600 C CA . VAL B 1 103 ? 1.531 193.694 231.238 1.00 47.76 402 VAL B CA 1
ATOM 1601 C C . VAL B 1 103 ? 1.877 192.863 229.985 1.00 53.57 402 VAL B C 1
ATOM 1602 O O . VAL B 1 103 ? 1.898 193.396 228.882 1.00 55.82 402 VAL B O 1
ATOM 1606 N N . LYS B 1 104 ? 2.170 191.571 230.168 1.00 48.97 403 LYS B N 1
ATOM 1607 C CA . LYS B 1 104 ? 2.502 190.684 229.059 1.00 49.55 403 LYS B CA 1
ATOM 1608 C C . LYS B 1 104 ? 1.241 190.341 228.215 1.00 59.27 403 LYS B C 1
ATOM 1609 O O . LYS B 1 104 ? 1.371 189.990 227.046 1.00 63.20 403 LYS B O 1
ATOM 1615 N N . LEU B 1 105 ? 0.031 190.499 228.788 1.00 55.41 404 LEU B N 1
ATOM 1616 C CA . LEU B 1 105 ? -1.209 190.310 228.035 1.00 56.94 404 LEU B CA 1
ATOM 1617 C C . LEU B 1 105 ? -1.328 191.398 226.957 1.00 66.38 404 LEU B C 1
ATOM 1618 O O . LEU B 1 105 ? -1.704 191.096 225.829 1.00 71.15 404 LEU B O 1
ATOM 1623 N N . ILE B 1 106 ? -0.949 192.655 227.301 1.00 62.10 405 ILE B N 1
ATOM 1624 C CA . ILE B 1 106 ? -0.962 193.799 226.378 1.00 65.12 405 ILE B CA 1
ATOM 1625 C C . ILE B 1 106 ? -0.171 193.490 225.116 1.00 75.87 405 ILE B C 1
ATOM 1626 O O . ILE B 1 106 ? -0.621 193.811 224.016 1.00 83.71 405 ILE B O 1
ATOM 1631 N N . PHE B 1 107 ? 1.032 192.931 225.268 1.00 71.12 406 PHE B N 1
ATOM 1632 C CA . PHE B 1 107 ? 1.922 192.714 224.131 1.00 73.93 406 PHE B CA 1
ATOM 1633 C C . PHE B 1 107 ? 1.565 191.458 223.357 1.00 78.88 406 PHE B C 1
ATOM 1634 O O . PHE B 1 107 ? 1.653 191.471 222.129 1.00 86.99 406 PHE B O 1
ATOM 1642 N N . SER B 1 108 ? 1.183 190.370 224.040 1.00 67.72 407 SER B N 1
ATOM 1643 C CA . SER B 1 108 ? 0.795 189.150 223.326 1.00 69.60 407 SER B CA 1
ATOM 1644 C C . SER B 1 108 ? -0.558 189.356 222.581 1.00 78.17 407 SER B C 1
ATOM 1645 O O . SER B 1 108 ? -0.800 188.708 221.565 1.00 84.36 407 SER B O 1
ATOM 1648 N N . ASN B 1 109 ? -1.401 190.297 223.060 1.00 72.77 408 ASN B N 1
ATOM 1649 C CA . ASN B 1 109 ? -2.648 190.654 222.372 1.00 76.23 408 ASN B CA 1
ATOM 1650 C C . ASN B 1 109 ? -2.342 191.485 221.117 1.00 87.24 408 ASN B C 1
ATOM 1651 O O . ASN B 1 109 ? -3.046 191.374 220.109 1.00 91.12 408 ASN B O 1
ATOM 1656 N N . CYS B 1 110 ? -1.328 192.352 221.199 1.00 85.32 409 CYS B N 1
ATOM 1657 C CA . CYS B 1 110 ? -0.934 193.181 220.066 1.00 92.60 409 CYS B CA 1
ATOM 1658 C C . CYS B 1 110 ? -0.224 192.316 219.017 1.00 102.79 409 CYS B C 1
ATOM 1659 O O . CYS B 1 110 ? -0.439 192.497 217.820 1.00 110.38 409 CYS B O 1
ATOM 1662 N N . MET B 1 111 ? 0.565 191.338 219.477 1.00 96.32 410 MET B N 1
ATOM 1663 C CA . MET B 1 111 ? 1.331 190.456 218.597 1.00 100.88 410 MET B CA 1
ATOM 1664 C C . MET B 1 111 ? 0.465 189.331 217.975 1.00 110.34 410 MET B C 1
ATOM 1665 O O . MET B 1 111 ? 0.858 188.776 216.956 1.00 116.28 410 MET B O 1
ATOM 1670 N N . ILE B 1 112 ? -0.677 188.977 218.588 1.00 105.27 411 ILE B N 1
ATOM 1671 C CA . ILE B 1 112 ? -1.560 187.946 218.015 1.00 109.36 411 ILE B CA 1
ATOM 1672 C C . ILE B 1 112 ? -2.446 188.578 216.946 1.00 118.72 411 ILE B C 1
ATOM 1673 O O . ILE B 1 112 ? -2.621 188.013 215.863 1.00 117.54 411 ILE B O 1
ATOM 1675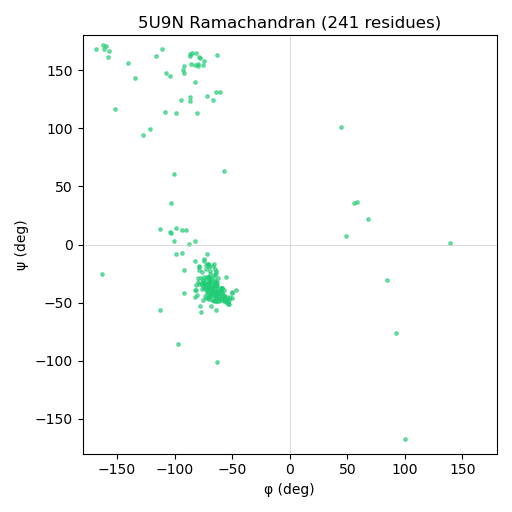 N N . PHE B 1 113 ? -3.014 189.749 217.262 1.00 114.52 412 PHE B N 1
ATOM 1676 C CA . PHE B 1 113 ? -3.942 190.450 216.379 1.00 115.37 412 PHE B CA 1
ATOM 1677 C C . PHE B 1 113 ? -3.273 190.893 215.077 1.00 119.17 412 PHE B C 1
ATOM 1678 O O . PHE B 1 113 ? -3.938 190.910 214.035 1.00 119.75 412 PHE B O 1
ATOM 1686 N N . ASN B 1 114 ? -1.976 191.248 215.121 1.00 116.82 413 ASN B N 1
ATOM 1687 C CA . ASN B 1 114 ? -1.248 191.697 213.919 1.00 117.32 413 ASN B CA 1
ATOM 1688 C C . ASN B 1 114 ? -0.296 190.586 213.382 1.00 122.41 413 ASN B C 1
ATOM 1689 O O . ASN B 1 114 ? 0.311 189.862 214.186 1.00 121.24 413 ASN B O 1
ATOM 1694 N N . PRO B 1 115 ? -0.104 190.464 212.028 1.00 123.00 414 PRO B N 1
ATOM 1695 C CA . PRO B 1 115 ? 0.821 189.433 211.512 1.00 123.67 414 PRO B CA 1
ATOM 1696 C C . PRO B 1 115 ? 2.282 189.854 211.604 1.00 126.73 414 PRO B C 1
ATOM 1697 O O . PRO B 1 115 ? 2.596 191.047 211.564 1.00 125.79 414 PRO B O 1
ATOM 1701 N N . ASN B 1 116 ? 3.184 188.861 211.695 1.00 125.37 415 ASN B N 1
ATOM 1702 C CA . ASN B 1 116 ? 4.627 189.089 211.719 1.00 125.26 415 ASN B CA 1
ATOM 1703 C C . ASN B 1 116 ? 5.129 189.465 210.330 1.00 130.52 415 ASN B C 1
ATOM 1704 O O . ASN B 1 116 ? 6.158 190.132 210.217 1.00 130.84 415 ASN B O 1
ATOM 1707 N N . SER B 1 117 ? 4.429 188.994 209.266 1.00 129.28 416 SER B N 1
ATOM 1708 C CA . SER B 1 117 ? 4.799 189.266 207.873 1.00 129.86 416 SER B CA 1
ATOM 1709 C C . SER B 1 117 ? 4.082 190.519 207.349 1.00 132.43 416 SER B C 1
ATOM 1710 O O . SER B 1 117 ? 2.982 190.841 207.813 1.00 131.57 416 SER B O 1
ATOM 1713 N N . GLY B 1 118 ? 4.699 191.184 206.365 1.00 130.29 417 GLY B N 1
ATOM 1714 C CA . GLY B 1 118 ? 4.132 192.364 205.713 1.00 148.85 417 GLY B CA 1
ATOM 1715 C C . GLY B 1 118 ? 4.562 193.674 206.339 1.00 156.93 417 GLY B C 1
ATOM 1716 O O . GLY B 1 118 ? 4.123 194.745 205.910 1.00 128.28 417 GLY B O 1
ATOM 1717 N N . LYS B 1 121 ? 3.751 195.980 209.692 1.00 122.46 420 LYS B N 1
ATOM 1718 C CA . LYS B 1 121 ? 4.306 195.072 210.700 1.00 122.08 420 LYS B CA 1
ATOM 1719 C C . LYS B 1 121 ? 5.094 195.838 211.805 1.00 123.90 420 LYS B C 1
ATOM 1720 O O . LYS B 1 121 ? 5.587 195.202 212.731 1.00 123.64 420 LYS B O 1
ATOM 1723 N N . TRP B 1 122 ? 5.150 197.193 211.741 1.00 120.80 421 TRP B N 1
ATOM 1724 C CA . TRP B 1 122 ? 5.821 197.998 212.776 1.00 119.94 421 TRP B CA 1
ATOM 1725 C C . TRP B 1 122 ? 5.046 197.983 214.124 1.00 123.10 421 TRP B C 1
ATOM 1726 O O . TRP B 1 122 ? 5.626 198.340 215.152 1.00 122.92 421 TRP B O 1
ATOM 1728 N N . ILE B 1 123 ? 3.742 197.588 214.121 1.00 121.38 422 ILE B N 1
ATOM 1729 C CA . ILE B 1 123 ? 2.946 197.517 215.363 1.00 120.98 422 ILE B CA 1
ATOM 1730 C C . ILE B 1 123 ? 3.357 196.264 216.187 1.00 121.78 422 ILE B C 1
ATOM 1731 O O . ILE B 1 123 ? 3.616 196.382 217.379 1.00 122.46 422 ILE B O 1
ATOM 1733 N N . TYR B 1 124 ? 3.444 195.085 215.533 1.00 117.36 423 TYR B N 1
ATOM 1734 C CA . TYR B 1 124 ? 3.894 193.814 216.144 1.00 116.29 423 TYR B CA 1
ATOM 1735 C C . TYR B 1 124 ? 5.315 193.946 216.696 1.00 118.55 423 TYR B C 1
ATOM 1736 O O . TYR B 1 124 ? 5.646 193.313 217.688 1.00 117.58 423 TYR B O 1
ATOM 1745 N N . ASP B 1 125 ? 6.174 194.682 215.985 1.00 117.01 424 ASP B N 1
ATOM 1746 C CA . ASP B 1 125 ? 7.566 194.879 216.387 1.00 116.56 424 ASP B CA 1
ATOM 1747 C C . ASP B 1 125 ? 7.630 195.818 217.579 1.00 118.81 424 ASP B C 1
ATOM 1748 O O . ASP B 1 125 ? 8.419 195.590 218.488 1.00 118.91 424 ASP B O 1
ATOM 1753 N N . SER B 1 126 ? 6.787 196.867 217.593 1.00 116.33 425 SER B N 1
ATOM 1754 C CA . SER B 1 126 ? 6.761 197.818 218.709 1.00 116.17 425 SER B CA 1
ATOM 1755 C C . SER B 1 126 ? 6.487 197.082 220.035 1.00 115.72 425 SER B C 1
ATOM 1756 O O . SER B 1 126 ? 7.191 197.307 221.013 1.00 110.87 425 SER B O 1
ATOM 1758 N N . ALA B 1 127 ? 5.521 196.138 220.020 1.00 108.14 426 ALA B N 1
ATOM 1759 C CA . ALA B 1 127 ? 5.129 195.345 221.179 1.00 98.08 426 ALA B CA 1
ATOM 1760 C C . ALA B 1 127 ? 6.191 194.338 221.558 1.00 96.37 426 ALA B C 1
ATOM 1761 O O . ALA B 1 127 ? 6.366 194.069 222.749 1.00 88.81 426 ALA B O 1
ATOM 1763 N N . LYS B 1 128 ? 6.902 193.764 220.566 1.00 96.66 427 LYS B N 1
ATOM 1764 C CA . LYS B 1 128 ? 8.004 192.843 220.857 1.00 93.40 427 LYS B CA 1
ATOM 1765 C C . LYS B 1 128 ? 9.123 193.622 221.573 1.00 96.21 427 LYS B C 1
ATOM 1766 O O . LYS B 1 128 ? 9.604 193.178 222.616 1.00 91.58 427 LYS B O 1
ATOM 1770 N N . GLN B 1 129 ? 9.434 194.840 221.083 1.00 96.58 428 GLN B N 1
ATOM 1771 C CA . GLN B 1 129 ? 10.429 195.728 221.704 1.00 95.57 428 GLN B CA 1
ATOM 1772 C C . GLN B 1 129 ? 9.997 196.100 223.146 1.00 91.95 428 GLN B C 1
ATOM 1773 O O . GLN B 1 129 ? 10.827 196.110 224.044 1.00 88.01 428 GLN B O 1
ATOM 1776 N N . SER B 1 130 ? 8.699 196.348 223.368 1.00 87.35 429 SER B N 1
ATOM 1777 C CA . SER B 1 130 ? 8.201 196.707 224.696 1.00 82.31 429 SER B CA 1
ATOM 1778 C C . SER B 1 130 ? 8.190 195.489 225.645 1.00 79.61 429 SER B C 1
ATOM 1779 O O . SER B 1 130 ? 8.438 195.654 226.836 1.00 76.26 429 SER B O 1
ATOM 1782 N N . LEU B 1 131 ? 7.933 194.277 225.117 1.00 73.86 430 LEU B N 1
ATOM 1783 C CA . LEU B 1 131 ? 7.961 193.064 225.927 1.00 67.13 430 LEU B CA 1
ATOM 1784 C C . LEU B 1 131 ? 9.411 192.758 226.396 1.00 70.85 430 LEU B C 1
ATOM 1785 O O . LEU B 1 131 ? 9.613 192.282 227.504 1.00 66.10 430 LEU B O 1
ATOM 1790 N N . ASN B 1 132 ? 10.388 193.022 225.544 1.00 73.10 431 ASN B N 1
ATOM 1791 C CA . ASN B 1 132 ? 11.795 192.756 225.845 1.00 72.11 431 ASN B CA 1
ATOM 1792 C C . ASN B 1 132 ? 12.341 193.760 226.889 1.00 73.93 431 ASN B C 1
ATOM 1793 O O . ASN B 1 132 ? 13.119 193.365 227.771 1.00 70.74 431 ASN B O 1
ATOM 1798 N N . LYS B 1 133 ? 11.922 195.045 226.799 1.00 72.06 432 LYS B N 1
ATOM 1799 C CA . LYS B 1 133 ? 12.308 196.072 227.777 1.00 71.38 432 LYS B CA 1
ATOM 1800 C C . LYS B 1 133 ? 11.654 195.799 229.119 1.00 70.62 432 LYS B C 1
ATOM 1801 O O . LYS B 1 133 ? 12.253 196.083 230.153 1.00 68.49 432 LYS B O 1
ATOM 1807 N N . PHE B 1 134 ? 10.394 195.315 229.120 1.00 66.83 433 PHE B N 1
ATOM 1808 C CA . PHE B 1 134 ? 9.724 194.991 230.382 1.00 61.45 433 PHE B CA 1
ATOM 1809 C C . PHE B 1 134 ? 10.471 193.854 231.072 1.00 63.67 433 PHE B C 1
ATOM 1810 O O . PHE B 1 134 ? 10.770 193.956 232.262 1.00 60.95 433 PHE B O 1
ATOM 1818 N N . ASN B 1 135 ? 10.800 192.775 230.320 1.00 61.53 434 ASN B N 1
ATOM 1819 C CA . ASN B 1 135 ? 11.535 191.628 230.885 1.00 58.29 434 ASN B CA 1
ATOM 1820 C C . ASN B 1 135 ? 12.881 192.063 231.425 1.00 62.97 434 ASN B C 1
ATOM 1821 O O . ASN B 1 135 ? 13.276 191.587 232.471 1.00 60.63 434 ASN B O 1
ATOM 1826 N N . ASN B 1 136 ? 13.558 193.006 230.761 1.00 64.59 435 ASN B N 1
ATOM 1827 C CA . ASN B 1 136 ? 14.829 193.535 231.266 1.00 65.54 435 ASN B CA 1
ATOM 1828 C C . ASN B 1 136 ? 14.611 194.268 232.587 1.00 65.51 435 ASN B C 1
ATOM 1829 O O . ASN B 1 136 ? 15.205 193.899 233.581 1.00 64.07 435 ASN B O 1
ATOM 1834 N N . LEU B 1 137 ? 13.723 195.266 232.605 1.00 62.88 436 LEU B N 1
ATOM 1835 C CA . LEU B 1 137 ? 13.386 196.033 233.833 1.00 61.68 436 LEU B CA 1
ATOM 1836 C C . LEU B 1 137 ? 12.923 195.120 234.989 1.00 57.86 436 LEU B C 1
ATOM 1837 O O . LEU B 1 137 ? 13.402 195.257 236.109 1.00 56.70 436 LEU B O 1
ATOM 1842 N N . TRP B 1 138 ? 11.981 194.211 234.695 1.00 50.83 437 TRP B N 1
ATOM 1843 C CA . TRP B 1 138 ? 11.350 193.297 235.661 1.00 46.17 437 TRP B CA 1
ATOM 1844 C C . TRP B 1 138 ? 12.327 192.325 236.266 1.00 47.93 437 TRP B C 1
ATOM 1845 O O . TRP B 1 138 ? 12.267 192.064 237.470 1.00 46.80 437 TRP B O 1
ATOM 1856 N N . ASN B 1 139 ? 13.177 191.718 235.436 1.00 45.11 438 ASN B N 1
ATOM 1857 C CA . ASN B 1 139 ? 14.162 190.731 235.912 1.00 44.08 438 ASN B CA 1
ATOM 1858 C C . ASN B 1 139 ? 15.237 191.342 236.827 1.00 47.05 438 ASN B C 1
ATOM 1859 O O . ASN B 1 139 ? 15.891 190.592 237.521 1.00 46.93 438 ASN B O 1
ATOM 1864 N N . LYS B 1 140 ? 15.427 192.683 236.815 1.00 45.68 439 LYS B N 1
ATOM 1865 C CA . LYS B 1 140 ? 16.407 193.376 237.676 1.00 47.44 439 LYS B CA 1
ATOM 1866 C C . LYS B 1 140 ? 15.716 194.016 238.890 1.00 50.49 439 LYS B C 1
ATOM 1867 O O . LYS B 1 140 ? 16.369 194.714 239.658 1.00 53.74 439 LYS B O 1
ATOM 1873 N N . SER B 1 141 ? 14.397 193.813 239.037 1.00 43.76 440 SER B N 1
ATOM 1874 C CA . SER B 1 141 ? 13.583 194.485 240.040 1.00 43.69 440 SER B CA 1
ATOM 1875 C C . SER B 1 141 ? 13.473 193.708 241.357 1.00 45.44 440 SER B C 1
ATOM 1876 O O . SER B 1 141 ? 13.340 192.482 241.348 1.00 40.15 440 SER B O 1
ATOM 1879 N N . ASN B 1 142 ? 13.357 194.463 242.487 1.00 46.16 441 ASN B N 1
ATOM 1880 C CA . ASN B 1 142 ? 13.134 193.887 243.833 1.00 45.92 441 ASN B CA 1
ATOM 1881 C C . ASN B 1 142 ? 11.613 193.765 244.132 1.00 47.89 441 ASN B C 1
ATOM 1882 O O . ASN B 1 142 ? 11.238 193.539 245.279 1.00 49.36 441 ASN B O 1
ATOM 1887 N N . VAL B 1 143 ? 10.761 193.920 243.108 1.00 41.44 442 VAL B N 1
ATOM 1888 C CA . VAL B 1 143 ? 9.308 193.884 243.246 1.00 40.47 442 VAL B CA 1
ATOM 1889 C C . VAL B 1 143 ? 8.837 192.613 244.039 1.00 44.88 442 VAL B C 1
ATOM 1890 O O . VAL B 1 143 ? 8.056 192.751 244.980 1.00 46.33 442 VAL B O 1
ATOM 1894 N N . PHE B 1 144 ? 9.371 191.422 243.716 1.00 39.61 443 PHE B N 1
ATOM 1895 C CA . PHE B 1 144 ? 8.990 190.190 244.409 1.00 37.88 443 PHE B CA 1
ATOM 1896 C C . PHE B 1 144 ? 9.569 190.125 245.801 1.00 44.22 443 PHE B C 1
ATOM 1897 O O . PHE B 1 144 ? 8.993 189.474 246.653 1.00 46.23 443 PHE B O 1
ATOM 1905 N N . LEU B 1 145 ? 10.731 190.748 246.034 1.00 42.50 444 LEU B N 1
ATOM 1906 C CA . LEU B 1 145 ? 11.324 190.787 247.375 1.00 44.96 444 LEU B CA 1
ATOM 1907 C C . LEU B 1 145 ? 10.574 191.768 248.265 1.00 50.93 444 LEU B C 1
ATOM 1908 O O . LEU B 1 145 ? 10.471 191.537 249.464 1.00 55.51 444 LEU B O 1
ATOM 1913 N N . LEU B 1 146 ? 10.073 192.871 247.695 1.00 47.28 445 LEU B N 1
ATOM 1914 C CA . LEU B 1 146 ? 9.227 193.822 248.426 1.00 52.04 445 LEU B CA 1
ATOM 1915 C C . LEU B 1 146 ? 7.890 193.163 248.807 1.00 57.17 445 LEU B C 1
ATOM 1916 O O . LEU B 1 146 ? 7.447 193.304 249.943 1.00 62.89 445 LEU B O 1
ATOM 1921 N N . TYR B 1 147 ? 7.235 192.482 247.846 1.00 48.98 446 TYR B N 1
ATOM 1922 C CA . TYR B 1 147 ? 5.979 191.776 248.086 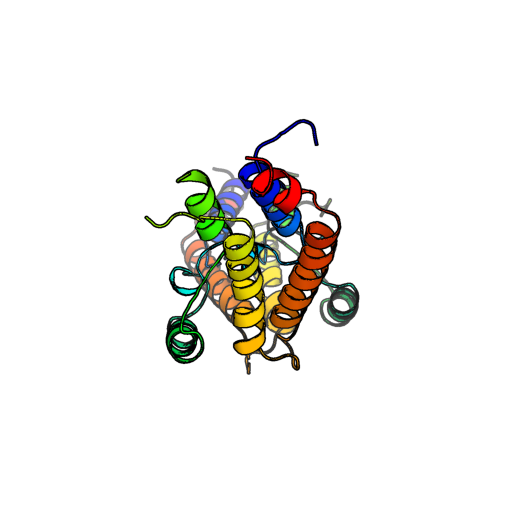1.00 47.70 446 TYR B CA 1
ATOM 1923 C C . TYR B 1 147 ? 6.122 190.701 249.165 1.00 56.87 446 TYR B C 1
ATOM 1924 O O . TYR B 1 147 ? 5.226 190.555 249.979 1.00 59.42 446 TYR B O 1
ATOM 1933 N N . SER B 1 148 ? 7.232 189.941 249.165 1.00 55.62 447 SER B N 1
ATOM 1934 C CA . SER B 1 148 ? 7.424 188.853 250.137 1.00 59.67 447 SER B CA 1
ATOM 1935 C C . SER B 1 148 ? 7.553 189.382 251.564 1.00 74.01 447 SER B C 1
ATOM 1936 O O . SER B 1 148 ? 6.892 188.865 252.469 1.00 77.23 447 SER B O 1
ATOM 1939 N N . ASN B 1 149 ? 8.416 190.402 251.768 1.00 75.25 448 ASN B N 1
ATOM 1940 C CA . ASN B 1 149 ? 8.616 191.029 253.079 1.00 83.57 448 ASN B CA 1
ATOM 1941 C C . ASN B 1 149 ? 7.267 191.412 253.728 1.00 94.53 448 ASN B C 1
ATOM 1942 O O . ASN B 1 149 ? 7.078 191.188 254.925 1.00 100.04 448 ASN B O 1
ATOM 1947 N N . SER B 1 150 ? 6.330 191.961 252.930 1.00 90.56 449 SER B N 1
ATOM 1948 C CA . SER B 1 150 ? 5.007 192.345 253.420 1.00 94.07 449 SER B CA 1
ATOM 1949 C C . SER B 1 150 ? 3.961 191.229 253.119 1.00 95.74 449 SER B C 1
ATOM 1950 O O . SER B 1 150 ? 3.737 190.363 253.967 1.00 98.13 449 SER B O 1
ATOM 1953 N N . GLN B 1 151 ? 3.356 191.236 251.905 1.00 88.03 450 GLN B N 1
ATOM 1954 C CA . GLN B 1 151 ? 2.314 190.269 251.526 1.00 103.67 450 GLN B CA 1
ATOM 1955 C C . GLN B 1 151 ? 2.943 189.028 250.875 1.00 116.30 450 GLN B C 1
ATOM 1956 O O . GLN B 1 151 ? 2.264 188.034 250.626 1.00 74.14 450 GLN B O 1
#

CATH classification: 1.20.920.10

InterPro domains:
  IPR001487 Bromodomain [PF00439] (22-94)
  IPR001487 Bromodomain [PF00439] (312-415)
  IPR001487 Bromodomain [PR00503] (46-62)
  IPR001487 Bromodomain [PR00503] (62-80)
  IPR001487 Bromodomain [PR00503] (80-99)
  IPR001487 Bromodomain [PS50014] (27-92)
  IPR001487 Bromodomain [PS50014] (320-420)
  IPR001487 Bromodomain [SM00297] (8-116)
  IPR018359 Bromodomain, conserved site [PS00633] (32-91)
  IPR036427 Bromodomain-like superfamily [G3DSA:1.20.920.10] (5-144)
  IPR036427 Bromodomain-like superfamily [G3DSA:1.20.920.10] (300-450)
  IPR036427 Bromodomain-like superfamily [SSF47370] (5-94)
  IPR036427 Bromodomain-like superfamily [SSF47370] (303-439)
  IPR050935 Bromodomain-containing chromatin reader [PTHR22880] (26-93)

Radius of gyration: 22.2 Å; Cα contacts (8 Å, |Δi|>4): 257; chains: 2; bounding box: 33×55×57 Å

Sequence (245 aa):
EADYDWRNECLRILNLLRKEQNSFLFENPVLESNDLTEETKNRYKEVIPEACDYITIEKRLNNKNQTIENPHEFERLVKLIFSNCMIFNPNSGECKWIYDSAKQSLNKFNNLWNKSNVFLLYSNSYDWRNECLRILNLLRKEQSFLFENPVLESNDLTEETKNRYKEVIPEACDYITIEKRLNNSNQTIENPHEFERLVKLIFSNCMIFNPNSGKWIYDSAKQSLNKFNNLWNKSNVFLLYSNSQ

Secondary structure (DSSP, 8-state):
-----HHHHHHHHHHHHTTSTTGGGGTS-GGG-SSS-HHHHHHHHHH-SS---HHHHHHHHHT------SHHHHHHHHHHHHHHHHHHS-SSSTTTHHHHHHHHHHHHHHHHHHT--HHHHHHT-/--HHHHHHHHHHHHTT---GGGSS-GGG-SSS-HHHHHHHHHH-SS---HHHHHHHHH---S---SHHHHHHHHHHHHHHHHHHS-S---HHHHHHHHHHHHHHHHHHT--HHHHHHH--

B-factor: mean 68.72, std 30.42, range [26.63, 159.17]

Foldseek 3Di:
DVPLALLVLLVVLLVVLCPAPPLVLQADWPLPDPPDDVVLSVVLVVQQVDTAGSVCLNCQSVVCCHHDPAVVSSLVRLLSNLVSQLRSDDCDDDPNVSNVSSVVSNVSSCVSVVVTCSVVSVVVD/DALLVLLVVLLVVLCPFVHPLQADWPLPDPPDDVVLVVVLVVQQVDTAGSVCQNVQSVVCVHHDDAVVSSLVRLLSSLVSQLRSDDVPPHVSNVSSVVSNVSSCVSVVVDCSVVNRVVPD

Nearest PDB structures (foldseek):
  5u9n-assembly2_B  TM=1.008E+00  e=2.181E-19  Cryptosporidium parvum Iowa II
  5u9n-assembly1_A  TM=9.914E-01  e=2.624E-17  Cryptosporidium parvum Iowa II
  3o34-assembly1_A  TM=8.885E-01  e=4.005E-04  Homo sapiens
  5h1t-assembly2_B  TM=8.931E-01  e=5.005E-04  Homo sapiens
  3o37-assembly2_B  TM=8.957E-01  e=8.735E-04  Homo sapiens